Protein AF-A0A2S4UJX4-F1 (afdb_monomer_lite)

pLDDT: mean 71.83, std 17.09, range [32.78, 96.69]

Sequence (231 aa):
PLLFSRLWFNVQRREKNDTHAKIDLVCSIIKGVGVALSRLKQSSTLLFDLAQLGMLVTLEISSKDRSYLWFLNWMSKQSQKNSSTNQLTAETSYHQLSDGTHEVNFALIRGPGNHYLKFCRAFLLVDLLKETKSCSMKTEEGKIVIYTSSGGTEWRPFGQPRTKRPLNSVVLDQGIKENLVAVIKDVILLEDVDAAFVGRDLVSVFYGLTSTTSQKEIFMTINHLEKLDWP

Secondary structure (DSSP, 8-state):
-HHHHHHHHHHHHHHHHHHHHHHHHHHHHHHHHHHHHHHHHH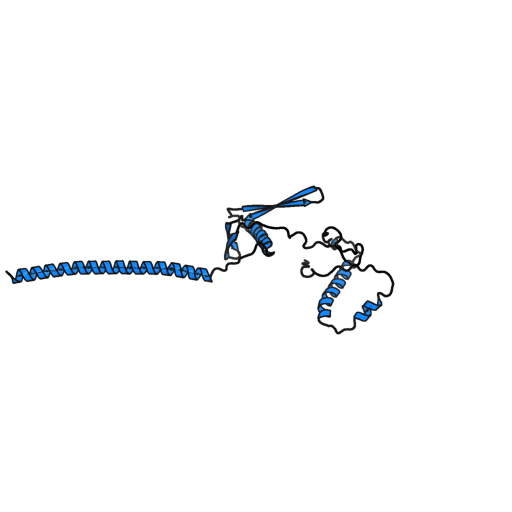HHHHHHHHHHHHHPPP----TTSHHHHHHHHHHHHHHHHS---S--EEEEEEEE-TTS-EEEEEEEE--SEEEEEEETTEEEEEEE----------S-TTEEEEEE--SSS--EEEEEEEEPPPGGGS--STTHHHHHHHHHHHHHHHHHHHTT-TT--THHHHTTS--SS-----------GGG----

Structure (mmCIF, N/CA/C/O backbone):
data_AF-A0A2S4UJX4-F1
#
_entry.id   AF-A0A2S4UJX4-F1
#
loop_
_atom_site.group_PDB
_atom_site.id
_atom_site.type_symbol
_atom_site.label_atom_id
_atom_site.label_alt_id
_atom_site.label_comp_id
_atom_site.label_asym_id
_atom_site.label_entity_id
_atom_site.label_seq_id
_atom_site.pdbx_PDB_ins_code
_atom_site.Cartn_x
_atom_site.Cartn_y
_atom_site.Cartn_z
_atom_site.occupancy
_atom_site.B_iso_or_equiv
_atom_site.auth_seq_id
_atom_site.auth_comp_id
_atom_site.auth_asym_id
_atom_site.auth_atom_id
_atom_site.pdbx_PDB_model_num
ATOM 1 N N . PRO A 1 1 ? -57.325 5.523 80.922 1.00 66.81 1 PRO A N 1
ATOM 2 C CA . PRO A 1 1 ? -56.160 6.371 80.544 1.00 66.81 1 PRO A CA 1
ATOM 3 C C . PRO A 1 1 ? -54.977 5.593 79.926 1.00 66.81 1 PRO A C 1
ATOM 5 O O . PRO A 1 1 ? -54.523 5.948 78.845 1.00 66.81 1 PRO A O 1
ATOM 8 N N . LEU A 1 2 ? -54.497 4.515 80.564 1.00 70.19 2 LEU A N 1
ATOM 9 C CA . LEU A 1 2 ? -53.266 3.817 80.145 1.00 70.19 2 LEU A CA 1
ATOM 10 C C . LEU A 1 2 ? -53.407 2.970 78.864 1.00 70.19 2 LEU A C 1
ATOM 12 O O . LEU A 1 2 ? -52.473 2.900 78.068 1.00 70.19 2 LEU A O 1
ATOM 16 N N . LEU A 1 3 ? -54.580 2.373 78.622 1.00 69.50 3 LEU A N 1
ATOM 17 C CA . LEU A 1 3 ? -54.840 1.601 77.397 1.00 69.50 3 LEU A CA 1
ATOM 18 C C . LEU A 1 3 ? -54.896 2.488 76.150 1.00 69.50 3 LEU A C 1
ATOM 20 O O . LEU A 1 3 ? -54.338 2.120 75.123 1.00 69.50 3 LEU A O 1
ATOM 24 N N . PHE A 1 4 ? -55.493 3.677 76.259 1.00 71.50 4 PHE A N 1
ATOM 25 C CA . PHE A 1 4 ? -55.586 4.630 75.151 1.00 71.50 4 PHE A CA 1
ATOM 26 C C . PHE A 1 4 ? -54.210 5.182 74.767 1.00 71.50 4 PHE A C 1
ATOM 28 O O . PHE A 1 4 ? -53.882 5.252 73.590 1.00 71.50 4 PHE A O 1
ATOM 35 N N . SER A 1 5 ? -53.365 5.473 75.761 1.00 70.31 5 SER A N 1
ATOM 36 C CA . SER A 1 5 ? -51.982 5.897 75.531 1.00 70.31 5 SER A CA 1
ATOM 37 C C . SER A 1 5 ? -51.148 4.791 74.868 1.00 70.31 5 SER A C 1
ATOM 39 O O . SER A 1 5 ? -50.431 5.060 73.908 1.00 70.31 5 SER A O 1
ATOM 41 N N . ARG A 1 6 ? -51.308 3.523 75.283 1.00 72.31 6 ARG A N 1
ATOM 42 C CA . ARG A 1 6 ? -50.648 2.380 74.624 1.00 72.31 6 ARG A CA 1
ATOM 43 C C . ARG A 1 6 ? -51.150 2.128 73.202 1.00 72.31 6 ARG A C 1
ATOM 45 O O . ARG A 1 6 ? -50.339 1.810 72.336 1.00 72.31 6 ARG A O 1
ATOM 52 N N . LEU A 1 7 ? -52.455 2.248 72.951 1.00 73.75 7 LEU A N 1
ATOM 53 C CA . LEU A 1 7 ? -53.018 2.055 71.613 1.00 73.75 7 LEU A CA 1
ATOM 54 C C . LEU A 1 7 ? -52.563 3.169 70.670 1.00 73.75 7 LEU A C 1
ATOM 56 O O . LEU A 1 7 ? -52.080 2.880 69.581 1.00 73.75 7 LEU A O 1
ATOM 60 N N . TRP A 1 8 ? -52.631 4.421 71.127 1.00 72.50 8 TRP A N 1
ATOM 61 C CA . TRP A 1 8 ? -52.159 5.591 70.391 1.00 72.50 8 TRP A CA 1
ATOM 62 C C . TRP A 1 8 ? -50.666 5.495 70.064 1.00 72.50 8 TRP A C 1
ATOM 64 O O . TRP A 1 8 ? -50.268 5.688 68.918 1.00 72.50 8 TRP A O 1
ATOM 74 N N . PHE A 1 9 ? -49.840 5.092 71.036 1.00 75.94 9 PHE A N 1
ATOM 75 C CA . PHE A 1 9 ? -48.405 4.888 70.825 1.00 75.94 9 PHE A CA 1
ATOM 76 C C . PHE A 1 9 ? -48.119 3.753 69.830 1.00 75.94 9 PHE A C 1
ATOM 78 O O . PHE A 1 9 ? -47.221 3.864 68.998 1.00 75.94 9 PHE A O 1
ATOM 85 N N . ASN A 1 10 ? -48.897 2.667 69.871 1.00 70.00 10 ASN A N 1
ATOM 86 C CA . ASN A 1 10 ? -48.772 1.574 68.908 1.00 70.00 10 ASN A CA 1
ATOM 87 C C . ASN A 1 10 ? -49.251 1.961 67.501 1.00 70.00 10 ASN A C 1
ATOM 89 O O . ASN A 1 10 ? -48.659 1.488 66.537 1.00 70.00 10 ASN A O 1
ATOM 93 N N . VAL A 1 11 ? -50.273 2.813 67.367 1.00 74.25 11 VAL A N 1
ATOM 94 C CA . VAL A 1 11 ? -50.754 3.331 66.073 1.00 74.25 11 VAL A CA 1
ATOM 95 C C . VAL A 1 11 ? -49.714 4.263 65.446 1.00 74.25 11 VAL A C 1
ATOM 97 O O . VAL A 1 11 ? -49.304 4.027 64.313 1.00 74.25 11 VAL A O 1
ATOM 100 N N . GLN A 1 12 ? -49.183 5.219 66.215 1.00 69.12 12 GLN A N 1
ATOM 101 C CA . GLN A 1 12 ? -48.079 6.094 65.791 1.00 69.12 12 GLN A CA 1
ATOM 102 C C . GLN A 1 12 ? -46.821 5.306 65.388 1.00 69.12 12 GLN A C 1
ATOM 104 O O . GLN A 1 12 ? -46.171 5.619 64.392 1.00 69.12 12 GLN A O 1
ATOM 109 N N . ARG A 1 13 ? -46.484 4.243 66.130 1.00 68.12 13 ARG A N 1
ATOM 110 C CA . ARG A 1 13 ? -45.359 3.358 65.789 1.00 68.12 13 ARG A CA 1
ATOM 111 C C . ARG A 1 13 ? -45.610 2.579 64.489 1.00 68.12 13 ARG A C 1
ATOM 113 O O . ARG A 1 13 ? -44.668 2.348 63.738 1.00 68.12 13 ARG A O 1
ATOM 120 N N . ARG A 1 14 ? -46.858 2.182 64.214 1.00 65.06 14 ARG A N 1
ATOM 121 C CA . ARG A 1 14 ? -47.224 1.420 63.008 1.00 65.06 14 ARG A CA 1
ATOM 122 C C . ARG A 1 14 ? -47.146 2.286 61.745 1.00 65.06 14 ARG A C 1
ATOM 124 O O . ARG A 1 14 ? -46.540 1.867 60.769 1.00 65.06 14 ARG A O 1
ATOM 131 N N . GLU A 1 15 ? -47.650 3.516 61.806 1.00 70.69 15 GLU A N 1
ATOM 132 C CA . GLU A 1 15 ? -47.617 4.471 60.687 1.00 70.69 15 GLU A CA 1
ATOM 133 C C . GLU A 1 15 ? -46.183 4.904 60.323 1.00 70.69 15 GLU A C 1
ATOM 135 O O . GLU A 1 15 ? -45.812 4.981 59.148 1.00 70.69 15 GLU A O 1
ATOM 140 N N . LYS A 1 16 ? -45.322 5.104 61.330 1.00 72.31 16 LYS A N 1
ATOM 141 C CA . LYS A 1 16 ? -43.905 5.414 61.100 1.00 72.31 16 LYS A CA 1
ATOM 142 C C . LYS A 1 16 ? -43.158 4.236 60.460 1.00 72.31 16 LYS A C 1
ATOM 144 O O . LYS A 1 16 ? -42.378 4.442 59.535 1.00 72.31 16 LYS A O 1
ATOM 149 N N . ASN A 1 17 ? -43.436 3.002 60.881 1.00 76.75 17 ASN A N 1
ATOM 150 C CA . ASN A 1 17 ? -42.830 1.813 60.274 1.00 76.75 17 ASN A CA 1
ATOM 151 C C . ASN A 1 17 ? -43.248 1.619 58.803 1.00 76.75 17 ASN A C 1
ATOM 153 O O . ASN A 1 17 ? -42.409 1.225 57.996 1.00 76.75 17 ASN A O 1
ATOM 157 N N . ASP A 1 18 ? -44.485 1.963 58.429 1.00 80.62 18 ASP A N 1
ATOM 158 C CA . ASP A 1 18 ? -44.952 1.878 57.035 1.00 80.62 18 ASP A CA 1
ATOM 159 C C . ASP A 1 18 ? -44.262 2.894 56.111 1.00 80.62 18 ASP A C 1
ATOM 161 O O . ASP A 1 18 ? -43.980 2.593 54.949 1.00 80.62 18 ASP A O 1
ATOM 165 N N . THR A 1 19 ? -43.961 4.101 56.601 1.00 82.19 19 THR A N 1
ATOM 166 C CA . THR A 1 19 ? -43.240 5.114 55.803 1.00 82.19 19 THR A CA 1
ATOM 167 C C . THR A 1 19 ? -41.770 4.750 55.601 1.00 82.19 19 THR A C 1
ATOM 169 O O . THR A 1 19 ? -41.274 4.855 54.479 1.00 82.19 19 THR A O 1
ATOM 172 N N . HIS A 1 20 ? -41.096 4.235 56.634 1.00 84.38 20 HIS A N 1
ATOM 173 C CA . HIS A 1 20 ? -39.734 3.707 56.508 1.00 84.38 20 HIS A CA 1
ATOM 174 C C . HIS A 1 20 ? -39.677 2.499 55.562 1.00 84.38 20 HIS A C 1
ATOM 176 O O . HIS A 1 20 ? -38.841 2.482 54.662 1.00 84.38 20 HIS A O 1
ATOM 182 N N . ALA A 1 21 ? -40.632 1.565 55.660 1.00 84.81 21 ALA A N 1
ATOM 183 C CA . ALA A 1 21 ? -40.706 0.412 54.761 1.00 84.81 21 ALA A CA 1
ATOM 184 C C . ALA A 1 21 ? -40.886 0.821 53.286 1.00 84.81 21 ALA A C 1
ATOM 186 O O . ALA A 1 21 ? -40.258 0.243 52.398 1.00 84.81 21 ALA A O 1
ATOM 187 N N . LYS A 1 22 ? -41.702 1.849 53.009 1.00 88.75 22 LYS A N 1
ATOM 188 C CA . LYS A 1 22 ? -41.873 2.394 51.651 1.00 88.75 22 LYS A CA 1
ATOM 189 C C . LYS A 1 22 ? -40.589 3.039 51.117 1.00 88.75 22 LYS A C 1
ATOM 191 O O . LYS A 1 22 ? -40.244 2.820 49.958 1.00 88.75 22 LYS A O 1
ATOM 196 N N . ILE A 1 23 ? -39.873 3.805 51.941 1.00 88.38 23 ILE A N 1
ATOM 197 C CA . ILE A 1 23 ? -38.607 4.454 51.554 1.00 88.38 23 ILE A CA 1
ATOM 198 C C . ILE A 1 23 ? -37.511 3.412 51.290 1.00 88.38 23 ILE A C 1
ATOM 200 O O . ILE A 1 23 ? -36.787 3.522 50.298 1.00 88.38 23 ILE A O 1
ATOM 204 N N . ASP A 1 24 ? -37.421 2.379 52.127 1.00 86.44 24 ASP A N 1
ATOM 205 C CA . ASP A 1 24 ? -36.446 1.296 51.969 1.00 86.44 24 ASP A CA 1
ATOM 206 C C . ASP A 1 24 ? -36.703 0.487 50.691 1.00 86.44 24 ASP A C 1
ATOM 208 O O . ASP A 1 24 ? -35.764 0.158 49.958 1.00 86.44 24 ASP A O 1
ATOM 212 N N . LEU A 1 25 ? -37.977 0.241 50.362 1.00 89.31 25 LEU A N 1
ATOM 213 C CA . LEU A 1 25 ? -38.379 -0.416 49.120 1.00 89.31 25 LEU A CA 1
ATOM 214 C C . LEU A 1 25 ? -37.977 0.407 47.885 1.00 89.31 25 LEU A C 1
ATOM 216 O O . LEU A 1 25 ? -37.369 -0.132 46.960 1.00 89.31 25 LEU A O 1
ATOM 220 N N . VAL A 1 26 ? -38.230 1.720 47.891 1.00 92.31 26 VAL A N 1
ATOM 221 C CA . VAL A 1 26 ? -37.815 2.624 46.802 1.00 92.31 26 VAL A CA 1
ATOM 222 C C . VAL A 1 26 ? -36.288 2.679 46.672 1.00 92.31 26 VAL A C 1
ATOM 224 O O . VAL A 1 26 ? -35.761 2.558 45.566 1.00 92.31 26 VAL A O 1
ATOM 227 N N . CYS A 1 27 ? -35.552 2.781 47.783 1.00 87.56 27 CYS A N 1
ATOM 228 C CA . CYS A 1 27 ? -34.087 2.754 47.777 1.00 87.56 27 CYS A CA 1
ATOM 229 C C . CYS A 1 27 ? -33.526 1.445 47.208 1.00 87.56 27 CYS A C 1
ATOM 231 O O . CYS A 1 27 ? -32.545 1.473 46.465 1.00 87.56 27 CYS A O 1
ATOM 233 N N . SER A 1 28 ? -34.129 0.303 47.543 1.00 90.19 28 SER A N 1
ATOM 234 C CA . SER A 1 28 ? -33.713 -1.004 47.025 1.00 90.19 28 SER A CA 1
ATOM 235 C C . SER A 1 28 ? -33.933 -1.108 45.512 1.00 90.19 28 SER A C 1
ATOM 237 O O . SER A 1 28 ? -33.048 -1.571 44.794 1.00 90.19 28 SER A O 1
ATOM 239 N N . ILE A 1 29 ? -35.052 -0.577 45.002 1.00 94.75 29 ILE A N 1
ATOM 240 C CA . ILE A 1 29 ? -35.335 -0.513 43.560 1.00 94.75 29 ILE A CA 1
ATOM 241 C C . ILE A 1 29 ? -34.319 0.384 42.844 1.00 94.75 29 ILE A C 1
ATOM 243 O O . ILE A 1 29 ? -33.736 -0.038 41.849 1.00 94.75 29 ILE A O 1
ATOM 247 N N . ILE A 1 30 ? -34.048 1.588 43.361 1.00 94.75 30 ILE A N 1
ATOM 248 C CA . ILE A 1 30 ? -33.071 2.515 42.762 1.00 94.75 30 ILE A CA 1
ATOM 249 C C . ILE A 1 30 ? -31.678 1.876 42.720 1.00 94.75 30 ILE A C 1
ATOM 251 O O . ILE A 1 30 ? -31.009 1.906 41.685 1.00 94.75 30 ILE A O 1
ATOM 255 N N . LYS A 1 31 ? -31.252 1.247 43.823 1.00 94.62 31 LYS A N 1
ATOM 256 C CA . LYS A 1 31 ? -29.976 0.522 43.893 1.00 94.62 31 LYS A CA 1
ATOM 257 C C . LYS A 1 31 ? -29.946 -0.651 42.909 1.00 94.62 31 LYS A C 1
ATOM 259 O O . LYS A 1 31 ? -28.956 -0.819 42.202 1.00 94.62 31 LYS A O 1
ATOM 264 N N . GLY A 1 32 ? -31.030 -1.420 42.814 1.00 94.94 32 GLY A N 1
ATOM 265 C CA . GLY A 1 32 ? -31.161 -2.540 41.882 1.00 94.94 32 GLY A CA 1
ATOM 266 C C . GLY A 1 32 ? -31.057 -2.108 40.419 1.00 94.94 32 GLY A C 1
ATOM 267 O O . GLY A 1 32 ? -30.279 -2.689 39.662 1.00 94.94 32 GLY A O 1
ATOM 268 N N . VAL A 1 33 ? -31.764 -1.042 40.034 1.00 96.19 33 VAL A N 1
ATOM 269 C CA . VAL A 1 33 ? -31.706 -0.470 38.680 1.00 96.19 33 VAL A CA 1
ATOM 270 C C . VAL A 1 33 ? -30.310 0.075 38.374 1.00 96.19 33 VAL A C 1
ATOM 272 O O . VAL A 1 33 ? -29.782 -0.187 37.296 1.00 96.19 33 VAL A O 1
ATOM 275 N N . GLY A 1 34 ? -29.668 0.765 39.321 1.00 95.88 34 GLY A N 1
ATOM 276 C CA . GLY A 1 34 ? -28.307 1.283 39.145 1.00 95.88 34 GLY A CA 1
ATOM 277 C C . GLY A 1 34 ? -27.270 0.181 38.907 1.00 95.88 34 GLY A C 1
ATOM 278 O O . GLY A 1 34 ? -26.446 0.284 37.993 1.00 95.88 34 GLY A O 1
ATOM 279 N N . VAL A 1 35 ? -27.339 -0.910 39.679 1.00 96.69 35 VAL A N 1
ATOM 280 C CA . VAL A 1 35 ? -26.466 -2.083 39.493 1.00 96.69 35 VAL A CA 1
ATOM 281 C C . VAL A 1 35 ? -26.745 -2.768 38.153 1.00 96.69 35 VAL A C 1
ATOM 283 O O . VAL A 1 35 ? -25.801 -3.130 37.446 1.00 96.69 35 VAL A O 1
ATOM 286 N N . ALA A 1 36 ? -28.016 -2.910 37.771 1.00 96.31 36 ALA A N 1
ATOM 287 C CA . ALA A 1 36 ? -28.402 -3.504 36.494 1.00 96.31 36 ALA A CA 1
ATOM 288 C C . ALA A 1 36 ? -27.881 -2.689 35.299 1.00 96.31 36 ALA A C 1
ATOM 290 O O . ALA A 1 36 ? -27.256 -3.251 34.402 1.00 96.31 36 ALA A O 1
ATOM 291 N N . LEU A 1 37 ? -28.058 -1.364 35.314 1.00 95.50 37 LEU A N 1
ATOM 292 C CA . LEU A 1 37 ? -27.594 -0.478 34.244 1.00 95.50 37 LEU A CA 1
ATOM 293 C C . LEU A 1 37 ? -26.062 -0.474 34.126 1.00 95.50 37 LEU A C 1
ATOM 295 O O . LEU A 1 37 ? -25.518 -0.476 33.022 1.00 95.50 37 LEU A O 1
ATOM 299 N N . SER A 1 38 ? -25.366 -0.510 35.266 1.00 93.25 38 SER A N 1
ATOM 300 C CA . SER A 1 38 ? -23.900 -0.548 35.308 1.00 93.25 38 SER A CA 1
ATOM 301 C C . SER A 1 38 ? -23.360 -1.844 34.704 1.00 93.25 38 SER A C 1
ATOM 303 O O . SER A 1 38 ? -22.456 -1.804 33.868 1.00 93.25 38 SER A O 1
ATOM 305 N N . ARG A 1 39 ? -23.961 -2.993 35.052 1.00 95.62 39 ARG A N 1
ATOM 306 C CA . ARG A 1 39 ? -23.614 -4.287 34.446 1.00 95.62 39 ARG A CA 1
ATOM 307 C C . ARG A 1 39 ? -23.948 -4.338 32.963 1.00 95.62 39 ARG A C 1
ATOM 309 O O . ARG A 1 39 ? -23.141 -4.852 32.197 1.00 95.62 39 ARG A O 1
ATOM 316 N N . LEU A 1 40 ? -25.085 -3.777 32.549 1.00 96.44 40 LEU A N 1
ATOM 317 C CA . LEU A 1 40 ? -25.469 -3.716 31.141 1.00 96.44 40 LEU A CA 1
ATOM 318 C C . LEU A 1 40 ? -24.426 -2.943 30.328 1.00 96.44 40 LEU A C 1
ATOM 320 O O . LEU A 1 40 ? -23.925 -3.463 29.337 1.00 96.44 40 LEU A O 1
ATOM 324 N N . LYS A 1 41 ? -24.035 -1.750 30.788 1.00 95.44 41 LYS A N 1
ATOM 325 C CA . LYS A 1 41 ? -23.019 -0.930 30.117 1.00 95.44 41 LYS A CA 1
ATOM 326 C C . LYS A 1 41 ? -21.668 -1.643 30.032 1.00 95.44 41 LYS A C 1
ATOM 328 O O . LYS A 1 41 ? -21.038 -1.633 28.981 1.00 95.44 41 LYS A O 1
ATOM 333 N N . GLN A 1 42 ? -21.237 -2.278 31.120 1.00 95.25 42 GLN A N 1
ATOM 334 C CA . GLN A 1 42 ? -19.982 -3.028 31.132 1.00 95.25 42 GLN A CA 1
ATOM 335 C C . GLN A 1 42 ? -20.039 -4.249 30.204 1.00 95.25 42 GLN A C 1
ATOM 337 O O . GLN A 1 42 ? -19.078 -4.545 29.501 1.00 95.25 42 GLN A O 1
ATOM 342 N N . SER A 1 43 ? -21.179 -4.942 30.161 1.00 94.69 43 SER A N 1
ATOM 343 C CA . SER A 1 43 ? -21.376 -6.068 29.251 1.00 94.69 43 SER A CA 1
ATOM 344 C C . SER A 1 43 ? -21.411 -5.622 27.790 1.00 94.69 43 SER A C 1
ATOM 346 O O . SER A 1 43 ? -20.825 -6.291 26.948 1.00 94.69 43 SER A O 1
ATOM 348 N N . SER A 1 44 ? -22.027 -4.475 27.478 1.00 94.69 44 SER A N 1
ATOM 349 C CA . SER A 1 44 ? -22.149 -4.001 26.099 1.00 94.69 44 SER A CA 1
ATOM 350 C C . SER A 1 44 ? -20.804 -3.592 25.515 1.00 94.69 44 SER A C 1
ATOM 352 O O . SER A 1 44 ? -20.552 -3.873 24.350 1.00 94.69 44 SER A O 1
ATOM 354 N N . THR A 1 45 ? -19.932 -2.962 26.309 1.00 91.94 45 THR A N 1
ATOM 355 C CA . THR A 1 45 ? -18.573 -2.632 25.856 1.00 91.94 45 THR A CA 1
ATOM 356 C C . THR A 1 45 ? -17.757 -3.898 25.616 1.00 91.94 45 THR A C 1
ATOM 358 O O . THR A 1 45 ? -17.185 -4.042 24.546 1.00 91.94 45 THR A O 1
ATOM 361 N N . LEU A 1 46 ? -17.808 -4.871 26.534 1.00 92.31 46 LEU A N 1
ATOM 362 C CA . LEU A 1 46 ? -17.108 -6.150 26.365 1.00 92.31 46 LEU A CA 1
ATOM 363 C C . LEU A 1 46 ? -17.602 -6.935 25.143 1.00 92.31 46 LEU A C 1
ATOM 365 O O . LEU A 1 46 ? -16.802 -7.497 24.403 1.00 92.31 46 LEU A O 1
ATOM 369 N N . LEU A 1 47 ? -18.917 -6.973 24.915 1.00 90.12 47 LEU A N 1
ATOM 370 C CA . LEU A 1 47 ? -19.500 -7.629 23.744 1.00 90.12 47 LEU A CA 1
ATOM 371 C C . LEU A 1 47 ? -19.102 -6.932 22.443 1.00 90.12 47 LEU A C 1
ATOM 373 O O . LEU A 1 47 ? -18.847 -7.605 21.448 1.00 90.12 47 LEU A O 1
ATOM 377 N N . PHE A 1 48 ? -19.045 -5.601 22.444 1.00 88.38 48 PHE A N 1
ATOM 378 C CA . PHE A 1 48 ? -18.609 -4.834 21.283 1.00 88.38 48 PHE A CA 1
ATOM 379 C C . PHE A 1 48 ? -17.130 -5.077 20.971 1.00 88.38 48 PHE A C 1
ATOM 381 O O . PHE A 1 48 ? -16.794 -5.313 19.813 1.00 88.38 48 PHE A O 1
ATOM 388 N N . ASP A 1 49 ? -16.274 -5.123 21.992 1.00 85.12 49 ASP A N 1
ATOM 389 C CA . ASP A 1 49 ? -14.855 -5.451 21.838 1.00 85.12 49 ASP A CA 1
ATOM 390 C C . ASP A 1 49 ? -14.684 -6.874 21.279 1.00 85.12 49 ASP A C 1
ATOM 392 O O . ASP A 1 49 ? -13.981 -7.076 20.291 1.00 85.12 49 ASP A O 1
ATOM 396 N N . LEU A 1 50 ? -15.406 -7.861 21.828 1.00 85.31 50 LEU A N 1
ATOM 397 C CA . LEU A 1 50 ? -15.410 -9.237 21.313 1.00 85.31 50 LEU A CA 1
ATOM 398 C C . LEU A 1 50 ? -15.905 -9.327 19.862 1.00 85.31 50 LEU A C 1
ATOM 400 O O . LEU A 1 50 ? -15.366 -10.108 19.079 1.00 85.31 50 LEU A O 1
ATOM 404 N N . ALA A 1 51 ? -16.900 -8.523 19.481 1.00 82.31 51 ALA A N 1
ATOM 405 C CA . ALA A 1 51 ? -17.382 -8.461 18.104 1.00 82.31 51 ALA A CA 1
ATOM 406 C C . ALA A 1 51 ? -16.336 -7.850 17.156 1.00 82.31 51 ALA A C 1
ATOM 408 O O . ALA A 1 51 ? -16.146 -8.351 16.044 1.00 82.31 51 ALA A O 1
ATOM 409 N N . GLN A 1 52 ? -15.618 -6.808 17.592 1.00 83.06 52 GLN A N 1
ATOM 410 C CA . GLN A 1 52 ? -14.538 -6.208 16.804 1.00 83.06 52 GLN A CA 1
ATOM 411 C C . GLN A 1 52 ? -13.380 -7.177 16.561 1.00 83.06 52 GLN A C 1
ATOM 413 O O . GLN A 1 52 ? -12.820 -7.176 15.466 1.00 83.06 52 GLN A O 1
ATOM 418 N N . LEU A 1 53 ? -13.071 -8.043 17.530 1.00 77.75 53 LEU A N 1
ATOM 419 C CA . LEU A 1 53 ? -11.989 -9.025 17.416 1.00 77.75 53 LEU A CA 1
ATOM 420 C C . LEU A 1 53 ? -12.223 -10.092 16.329 1.00 77.75 53 LEU A C 1
ATOM 422 O O . LEU A 1 53 ? -11.261 -10.724 15.902 1.00 77.75 53 LEU A O 1
ATOM 426 N N . GLY A 1 54 ? -13.466 -10.311 15.882 1.00 73.94 54 GLY A N 1
ATOM 427 C CA . GLY A 1 54 ? -13.804 -11.367 14.914 1.00 73.94 54 GLY A CA 1
ATOM 428 C C . GLY A 1 54 ? -14.414 -10.894 13.592 1.00 73.94 54 GLY A C 1
ATOM 429 O O . GLY A 1 54 ? -14.427 -11.656 12.629 1.00 73.94 54 GLY A O 1
ATOM 430 N N . MET A 1 55 ? -14.936 -9.665 13.523 1.00 79.88 55 MET A N 1
ATOM 431 C CA . MET A 1 55 ? -15.583 -9.142 12.308 1.00 79.88 55 MET A CA 1
ATOM 432 C C . MET A 1 55 ? -14.663 -8.297 11.426 1.00 79.88 55 MET A C 1
ATOM 434 O O . MET A 1 55 ? -14.964 -8.112 10.245 1.00 79.88 55 MET A O 1
ATOM 438 N N . LEU A 1 56 ? -13.571 -7.765 11.978 1.00 82.88 56 LEU A N 1
ATOM 439 C CA . LEU A 1 56 ? -12.634 -6.933 11.237 1.00 82.88 56 LEU A CA 1
ATOM 440 C C . LEU A 1 56 ? -11.391 -7.745 10.880 1.00 82.88 56 LEU A C 1
ATOM 442 O O . LEU A 1 56 ? -10.657 -8.197 11.753 1.00 82.88 56 LEU A O 1
ATOM 446 N N . VAL A 1 57 ? -11.138 -7.900 9.583 1.00 84.00 57 VAL A N 1
ATOM 447 C CA . VAL A 1 57 ? -9.880 -8.467 9.096 1.00 84.00 57 VAL A CA 1
ATOM 448 C C . VAL A 1 57 ? -8.897 -7.324 8.894 1.00 84.00 57 VAL A C 1
ATOM 450 O O . VAL A 1 57 ? -9.147 -6.420 8.094 1.00 84.00 57 VAL A O 1
ATOM 453 N N . THR A 1 58 ? -7.781 -7.365 9.614 1.00 85.12 58 THR A N 1
ATOM 454 C CA . THR A 1 58 ? -6.657 -6.459 9.395 1.00 85.12 58 THR A CA 1
ATOM 455 C C . THR A 1 58 ? -5.707 -7.083 8.378 1.00 85.12 58 THR A C 1
ATOM 457 O O . THR A 1 58 ? -5.299 -8.235 8.503 1.00 85.12 58 THR A O 1
ATOM 460 N N . LEU A 1 59 ? -5.379 -6.324 7.335 1.00 87.62 59 LEU A N 1
ATOM 461 C CA . LEU A 1 59 ? -4.380 -6.709 6.346 1.00 87.62 59 LEU A CA 1
ATOM 462 C C . LEU A 1 59 ? -3.229 -5.710 6.429 1.00 87.62 59 LEU A C 1
ATOM 464 O O . LEU A 1 59 ? -3.392 -4.549 6.056 1.00 87.62 59 LEU A O 1
ATOM 468 N N . GLU A 1 60 ? -2.080 -6.167 6.914 1.00 89.00 60 GLU A N 1
ATOM 469 C CA . GLU A 1 60 ? -0.844 -5.390 6.904 1.00 89.00 60 GLU A CA 1
ATOM 470 C C . GLU A 1 60 ? -0.082 -5.667 5.604 1.00 89.00 60 GLU A C 1
ATOM 472 O O . GLU A 1 60 ? 0.149 -6.821 5.241 1.00 89.00 60 GLU A O 1
ATOM 477 N N . ILE A 1 61 ? 0.288 -4.608 4.882 1.00 86.88 61 ILE A N 1
ATOM 478 C CA . ILE A 1 61 ? 1.104 -4.693 3.666 1.00 86.88 61 ILE A CA 1
ATOM 479 C C . ILE A 1 61 ? 2.430 -4.002 3.969 1.00 86.88 61 ILE A C 1
ATOM 481 O O . ILE A 1 61 ? 2.452 -2.786 4.172 1.00 86.88 61 ILE A O 1
ATOM 485 N N . SER A 1 62 ? 3.532 -4.755 3.979 1.00 85.12 62 SER A N 1
ATOM 486 C CA . SER A 1 62 ? 4.853 -4.191 4.260 1.00 85.12 62 SER A CA 1
ATOM 487 C C . SER A 1 62 ? 5.325 -3.308 3.104 1.00 85.12 62 SER A C 1
ATOM 489 O O . SER A 1 62 ? 5.147 -3.648 1.934 1.00 85.12 62 SER A O 1
ATOM 491 N N . SER A 1 63 ? 6.017 -2.206 3.406 1.00 78.75 63 SER A N 1
ATOM 492 C CA . SER A 1 63 ? 6.658 -1.357 2.390 1.00 78.75 63 SER A CA 1
ATOM 493 C C . SER A 1 63 ? 7.727 -2.089 1.563 1.00 78.75 63 SER A C 1
ATOM 495 O O . SER A 1 63 ? 8.042 -1.665 0.448 1.00 78.75 63 SER A O 1
ATOM 497 N N . LYS A 1 64 ? 8.260 -3.207 2.080 1.00 78.31 64 LYS A N 1
ATOM 498 C CA . LYS A 1 64 ? 9.219 -4.085 1.390 1.00 78.31 64 LYS A CA 1
ATOM 499 C C . LYS A 1 64 ? 8.572 -4.917 0.281 1.00 78.31 64 LYS A C 1
ATOM 501 O O . LYS A 1 64 ? 9.260 -5.314 -0.662 1.00 78.31 64 LYS A O 1
ATOM 506 N N . ASP A 1 65 ? 7.268 -5.167 0.367 1.00 82.81 65 ASP A N 1
ATOM 507 C CA . ASP A 1 65 ? 6.570 -6.019 -0.587 1.00 82.81 65 ASP A CA 1
ATOM 508 C C . ASP A 1 65 ? 6.363 -5.309 -1.930 1.00 82.81 65 ASP A C 1
ATOM 510 O O . ASP A 1 65 ? 6.117 -4.101 -2.022 1.00 82.81 65 ASP A O 1
ATOM 514 N N . ARG A 1 66 ? 6.405 -6.070 -3.034 1.00 75.25 66 ARG A N 1
ATOM 515 C CA . ARG A 1 66 ? 6.152 -5.498 -4.370 1.00 75.25 66 ARG A CA 1
ATOM 516 C C . ARG A 1 66 ? 4.723 -4.959 -4.518 1.00 75.25 66 ARG A C 1
ATOM 518 O O . ARG A 1 66 ? 4.538 -3.974 -5.237 1.00 75.25 66 ARG A O 1
ATOM 525 N N . SER A 1 67 ? 3.759 -5.562 -3.820 1.00 81.38 67 SER A N 1
ATOM 526 C CA . SER A 1 67 ? 2.333 -5.203 -3.817 1.00 81.38 67 SER A CA 1
ATOM 527 C C . SER A 1 67 ? 2.056 -3.809 -3.248 1.00 81.38 67 SER A C 1
ATOM 529 O O . SER A 1 67 ? 1.105 -3.165 -3.692 1.00 81.38 67 SER A O 1
ATOM 531 N N . TYR A 1 68 ? 2.910 -3.299 -2.354 1.00 81.81 68 TYR A N 1
ATOM 532 C CA . TYR A 1 68 ? 2.752 -1.979 -1.737 1.00 81.81 68 TYR A CA 1
ATOM 533 C C . TYR A 1 68 ? 2.650 -0.857 -2.779 1.00 81.81 68 TYR A C 1
ATOM 535 O O . TYR A 1 68 ? 1.740 -0.030 -2.735 1.00 81.81 68 TYR A O 1
ATOM 543 N N . LEU A 1 69 ? 3.522 -0.868 -3.794 1.00 77.81 69 LEU A N 1
ATOM 544 C CA . LEU A 1 69 ? 3.483 0.156 -4.846 1.00 77.81 69 LEU A CA 1
ATOM 545 C C . LEU A 1 69 ? 2.239 0.055 -5.728 1.00 77.81 69 LEU A C 1
ATOM 547 O O . LEU A 1 69 ? 1.688 1.075 -6.142 1.00 77.81 69 LEU A O 1
ATOM 551 N N . TRP A 1 70 ? 1.793 -1.168 -6.011 1.00 80.56 70 TRP A N 1
ATOM 552 C CA . TRP A 1 70 ? 0.573 -1.397 -6.781 1.00 80.56 70 TRP A CA 1
ATOM 553 C C . TRP A 1 70 ? -0.650 -0.856 -6.039 1.00 80.56 70 TRP A C 1
ATOM 555 O O . TRP A 1 70 ? -1.483 -0.172 -6.634 1.00 80.56 70 TRP A O 1
ATOM 565 N N . PHE A 1 71 ? -0.711 -1.089 -4.728 1.00 83.62 71 PHE A N 1
ATOM 566 C CA . PHE A 1 71 ? -1.757 -0.570 -3.857 1.00 83.62 71 PHE A CA 1
ATOM 567 C C . PHE A 1 71 ? -1.762 0.964 -3.800 1.00 83.62 71 PHE A C 1
ATOM 569 O O . PHE A 1 71 ? -2.818 1.569 -3.978 1.00 83.62 71 PHE A O 1
ATOM 576 N N . LEU A 1 72 ? -0.597 1.610 -3.650 1.00 79.75 72 LEU A N 1
ATOM 577 C CA . LEU A 1 72 ? -0.489 3.076 -3.674 1.00 79.75 72 LEU A CA 1
ATOM 578 C C . LEU A 1 72 ? -0.975 3.681 -5.003 1.00 79.75 72 LEU A C 1
ATOM 580 O O . LEU A 1 72 ? -1.732 4.653 -4.999 1.00 79.75 72 LEU A O 1
ATOM 584 N N . ASN A 1 73 ? -0.585 3.090 -6.138 1.00 79.94 73 ASN A N 1
ATOM 585 C CA . ASN A 1 73 ? -1.017 3.534 -7.468 1.00 79.94 73 ASN A CA 1
ATOM 586 C C . ASN A 1 73 ? -2.522 3.309 -7.703 1.00 79.94 73 ASN A C 1
ATOM 588 O O . ASN A 1 73 ? -3.202 4.104 -8.349 1.00 79.94 73 ASN A O 1
ATOM 592 N N . TRP A 1 74 ? -3.078 2.217 -7.184 1.00 83.69 74 TRP A N 1
ATOM 593 C CA . TRP A 1 74 ? -4.519 1.995 -7.235 1.00 83.69 74 TRP A CA 1
ATOM 594 C C . TRP A 1 74 ? -5.274 3.008 -6.361 1.00 83.69 74 TRP A C 1
ATOM 596 O O . TRP A 1 74 ? -6.247 3.613 -6.819 1.00 83.69 74 TRP A O 1
ATOM 606 N N . MET A 1 75 ? -4.803 3.255 -5.135 1.00 77.88 75 MET A N 1
ATOM 607 C CA . MET A 1 75 ? -5.407 4.225 -4.220 1.00 77.88 75 MET A CA 1
ATOM 608 C C . MET A 1 75 ? -5.374 5.653 -4.768 1.00 77.88 75 MET A C 1
ATOM 610 O O . MET A 1 75 ? -6.356 6.376 -4.598 1.00 77.88 75 MET A O 1
ATOM 614 N N . SER A 1 76 ? -4.297 6.068 -5.445 1.00 79.38 76 SER A N 1
ATOM 615 C CA . SER A 1 76 ? -4.223 7.397 -6.073 1.00 79.38 76 SER A CA 1
ATOM 616 C C . SER A 1 76 ? -5.304 7.573 -7.146 1.00 79.38 76 SER A C 1
ATOM 618 O O . SER A 1 76 ? -6.033 8.566 -7.140 1.00 79.38 76 SER A O 1
ATOM 620 N N . LYS A 1 77 ? -5.518 6.559 -7.993 1.00 78.50 77 LYS A N 1
ATOM 621 C CA . LYS A 1 77 ? -6.594 6.546 -9.002 1.00 78.50 77 LYS A CA 1
ATOM 622 C C . LYS A 1 77 ? -7.987 6.505 -8.371 1.00 78.50 77 LYS A C 1
ATOM 624 O O . LYS A 1 77 ? -8.905 7.177 -8.840 1.00 78.50 77 LYS A O 1
ATOM 629 N N . GLN A 1 78 ? -8.161 5.733 -7.300 1.00 78.44 78 GLN A N 1
ATOM 630 C CA . GLN A 1 78 ? -9.439 5.623 -6.592 1.00 78.44 78 GLN A CA 1
ATOM 631 C C . GLN A 1 78 ? -9.798 6.923 -5.855 1.00 78.44 78 GLN A C 1
ATOM 633 O O . GLN A 1 78 ? -10.966 7.308 -5.807 1.00 78.44 78 GLN A O 1
ATOM 638 N N . SER A 1 79 ? -8.793 7.628 -5.333 1.00 72.12 79 SER A N 1
ATOM 639 C CA . SER A 1 79 ? -8.930 8.959 -4.740 1.00 72.12 79 SER A CA 1
ATOM 640 C C . SER A 1 79 ? -9.391 9.999 -5.756 1.00 72.12 79 SER A C 1
ATOM 642 O O . SER A 1 79 ? -10.181 10.867 -5.411 1.00 72.12 79 SER A O 1
ATOM 644 N N . GLN A 1 80 ? -8.918 9.932 -7.001 1.00 70.31 80 GLN A N 1
ATOM 645 C CA . GLN A 1 80 ? -9.340 10.872 -8.044 1.00 70.31 80 GLN A CA 1
ATOM 646 C C . GLN A 1 80 ? -10.811 10.685 -8.435 1.00 70.31 80 GLN A C 1
ATOM 648 O O . GLN A 1 80 ? -11.497 11.659 -8.727 1.00 70.31 80 GLN A O 1
ATOM 653 N N . LYS A 1 81 ? -11.314 9.442 -8.408 1.00 70.88 81 LYS A N 1
ATOM 654 C CA . LYS A 1 81 ? -12.719 9.133 -8.727 1.00 70.88 81 LYS A CA 1
ATOM 655 C C . LYS A 1 81 ? -13.698 9.550 -7.628 1.00 70.88 81 LYS A C 1
ATOM 657 O O . LYS A 1 81 ? -14.841 9.874 -7.928 1.00 70.88 81 LYS A O 1
ATOM 662 N N . ASN A 1 82 ? -13.261 9.541 -6.371 1.00 66.81 82 ASN A N 1
ATOM 663 C CA . ASN A 1 82 ? -14.068 9.942 -5.223 1.00 66.81 82 ASN A CA 1
ATOM 664 C C . ASN A 1 82 ? -13.520 11.259 -4.653 1.00 66.81 82 ASN A C 1
ATOM 666 O O . ASN A 1 82 ? -12.650 11.224 -3.791 1.00 66.81 82 ASN A O 1
ATOM 670 N N . SER A 1 83 ? -14.038 12.411 -5.097 1.00 55.56 83 SER A N 1
ATOM 671 C CA . SER A 1 83 ? -13.551 13.760 -4.727 1.00 55.56 83 SER A CA 1
ATOM 672 C C . SER A 1 83 ? -13.635 14.142 -3.238 1.00 55.56 83 SER A C 1
ATOM 674 O O . SER A 1 83 ? -13.232 15.240 -2.867 1.00 55.56 83 SER A O 1
ATOM 676 N N . SER A 1 84 ? -14.171 13.298 -2.359 1.00 62.94 84 SER A N 1
ATOM 677 C CA . SER A 1 84 ? -14.529 13.659 -0.979 1.00 62.94 84 SER A CA 1
ATOM 678 C C . SER A 1 84 ? -13.366 13.593 0.025 1.00 62.94 84 SER A C 1
ATOM 680 O O . SER A 1 84 ? -13.505 12.972 1.080 1.00 62.94 84 SER A O 1
ATOM 682 N N . THR A 1 85 ? -12.181 14.121 -0.298 1.00 60.06 85 THR A N 1
ATOM 683 C CA . THR A 1 85 ? -10.960 13.703 0.411 1.00 60.06 85 THR A CA 1
ATOM 684 C C . THR A 1 85 ? -10.066 14.854 0.831 1.00 60.06 85 THR A C 1
ATOM 686 O O . THR A 1 85 ? -9.609 15.617 -0.013 1.00 60.06 85 THR A O 1
ATOM 689 N N . ASN A 1 86 ? -9.776 14.932 2.131 1.00 64.56 86 ASN A N 1
ATOM 690 C CA . ASN A 1 86 ? -9.251 16.147 2.761 1.00 64.56 86 ASN A CA 1
ATOM 691 C C . ASN A 1 86 ? -7.717 16.184 2.927 1.00 64.56 86 ASN A C 1
ATOM 693 O O . ASN A 1 86 ? -7.192 17.214 3.336 1.00 64.56 86 ASN A O 1
ATOM 697 N N . GLN A 1 87 ? -6.982 15.100 2.635 1.00 64.25 87 GLN A N 1
ATOM 698 C CA . GLN A 1 87 ? -5.517 15.047 2.788 1.00 64.25 87 GLN A CA 1
ATOM 699 C C . GLN A 1 87 ? -4.848 14.340 1.602 1.00 64.25 87 GLN A C 1
ATOM 701 O O . GLN A 1 87 ? -5.037 13.143 1.386 1.00 64.25 87 GLN A O 1
ATOM 706 N N . LEU A 1 88 ? -4.045 15.086 0.842 1.00 69.25 88 LEU A N 1
ATOM 707 C CA . LEU A 1 88 ? -3.280 14.604 -0.307 1.00 69.25 88 LEU A CA 1
ATOM 708 C C . LEU A 1 88 ? -1.803 14.960 -0.104 1.00 69.25 88 LEU A C 1
ATOM 710 O O . LEU A 1 88 ? -1.471 16.046 0.362 1.00 69.25 88 LEU A O 1
ATOM 714 N N . THR A 1 89 ? -0.913 14.043 -0.449 1.00 72.31 89 THR A N 1
ATOM 715 C CA . THR A 1 89 ? 0.532 14.246 -0.522 1.00 72.31 89 THR A CA 1
ATOM 716 C C . THR A 1 89 ? 0.963 14.013 -1.962 1.00 72.31 89 THR A C 1
ATOM 718 O O . THR A 1 89 ? 0.611 13.008 -2.577 1.00 72.31 89 THR A O 1
ATOM 721 N N . ALA A 1 90 ? 1.708 14.961 -2.517 1.00 68.00 90 ALA A N 1
ATOM 722 C CA . ALA A 1 90 ? 2.288 14.805 -3.838 1.00 68.00 90 ALA A CA 1
ATOM 723 C C . ALA A 1 90 ? 3.552 13.944 -3.732 1.00 68.00 90 ALA A C 1
ATOM 725 O O . ALA A 1 90 ? 4.498 14.306 -3.035 1.00 68.00 90 ALA A O 1
ATOM 726 N N . GLU A 1 91 ? 3.569 12.808 -4.420 1.00 70.19 91 GLU A N 1
ATOM 727 C CA . GLU A 1 91 ? 4.796 12.088 -4.734 1.00 70.19 91 GLU A CA 1
ATOM 728 C C . GLU A 1 91 ? 5.322 12.601 -6.076 1.00 70.19 91 GLU A C 1
ATOM 730 O O . GLU A 1 91 ? 4.638 12.527 -7.098 1.00 70.19 91 GLU A O 1
ATOM 735 N N . THR A 1 92 ? 6.535 13.152 -6.067 1.00 69.56 92 THR A N 1
ATOM 736 C CA . THR A 1 92 ? 7.213 13.634 -7.273 1.0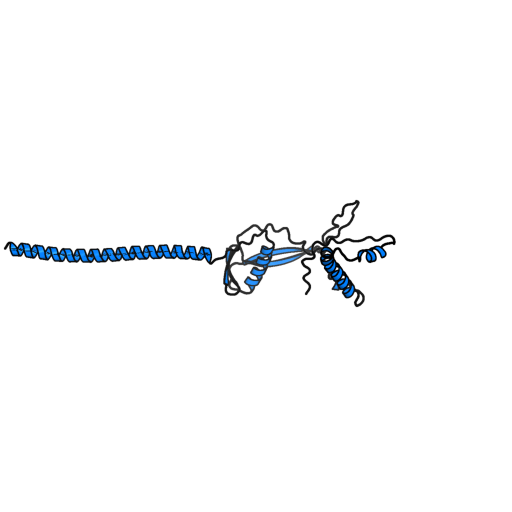0 69.56 92 THR A CA 1
ATOM 737 C C . THR A 1 92 ? 8.266 12.625 -7.690 1.00 69.56 92 THR A C 1
ATOM 739 O O . THR A 1 92 ? 9.275 12.459 -7.006 1.00 69.56 92 THR A O 1
ATOM 742 N N . SER A 1 93 ? 8.043 11.958 -8.816 1.00 72.06 93 SER A N 1
ATOM 743 C CA . SER A 1 93 ? 9.069 11.133 -9.453 1.00 72.06 93 SER A CA 1
ATOM 74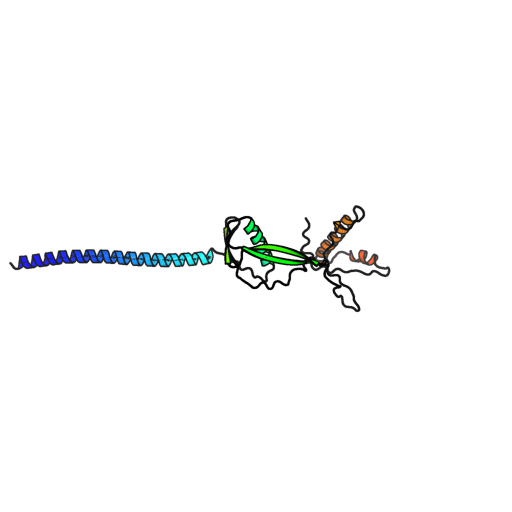4 C C . SER A 1 93 ? 9.829 11.987 -10.462 1.00 72.06 93 SER A C 1
ATOM 746 O O . SER A 1 93 ? 9.232 12.588 -11.355 1.00 72.06 93 SER A O 1
ATOM 748 N N . TYR A 1 94 ? 11.142 12.091 -10.265 1.00 69.25 94 TYR A N 1
ATOM 749 C CA . TYR A 1 94 ? 12.039 12.873 -11.107 1.00 69.25 94 TYR A CA 1
ATOM 750 C C . TYR A 1 94 ? 12.898 11.917 -11.930 1.00 69.25 94 TYR A C 1
ATOM 752 O O . TYR A 1 94 ? 13.721 11.186 -11.378 1.00 69.25 94 TYR A O 1
ATOM 760 N N . HIS A 1 95 ? 12.703 11.916 -13.244 1.00 72.44 95 HIS A N 1
ATOM 761 C CA . HIS A 1 95 ? 13.511 11.146 -14.177 1.00 72.44 95 HIS A CA 1
ATOM 762 C C . HIS A 1 95 ? 14.287 12.108 -15.073 1.00 72.44 95 HIS A C 1
ATOM 764 O O . HIS A 1 95 ? 13.728 12.794 -15.926 1.00 72.44 95 HIS A O 1
ATOM 770 N N . GLN A 1 96 ? 15.602 12.166 -14.871 1.00 77.88 96 GLN A N 1
ATOM 771 C CA . GLN A 1 96 ? 16.494 12.857 -15.793 1.00 77.88 96 GLN A CA 1
ATOM 772 C C . GLN A 1 96 ? 16.813 11.915 -16.954 1.00 77.88 96 GLN A C 1
ATOM 774 O O . GLN A 1 96 ? 17.401 10.851 -16.752 1.00 77.88 96 GLN A O 1
ATOM 779 N N . LEU A 1 97 ? 16.396 12.291 -18.161 1.00 81.06 97 LEU A N 1
ATOM 780 C CA . LEU A 1 97 ? 16.719 11.547 -19.373 1.00 81.06 97 LEU A CA 1
ATOM 781 C C . LEU A 1 97 ? 18.172 11.833 -19.779 1.00 81.06 97 LEU A C 1
ATOM 783 O O . LEU A 1 97 ? 18.740 12.873 -19.437 1.00 81.06 97 LEU A O 1
ATOM 787 N N . SER A 1 98 ? 18.769 10.912 -20.539 1.00 70.62 98 SER A N 1
ATOM 788 C CA . SER A 1 98 ? 20.135 11.034 -21.080 1.00 70.62 98 SER A CA 1
ATOM 789 C C . SER A 1 98 ? 20.365 12.319 -21.876 1.00 70.62 98 SER A C 1
ATOM 791 O O . SER A 1 98 ? 21.489 12.801 -21.966 1.00 70.62 98 SER A O 1
ATOM 793 N N . ASP A 1 99 ? 19.287 12.884 -22.410 1.00 80.06 99 ASP A N 1
ATOM 794 C CA . ASP A 1 99 ? 19.290 14.025 -23.320 1.00 80.06 99 ASP A CA 1
ATOM 795 C C . ASP A 1 99 ? 19.301 15.367 -22.559 1.00 80.06 99 ASP A C 1
ATOM 797 O O . ASP A 1 99 ? 19.125 16.431 -23.145 1.00 80.06 99 ASP A O 1
ATOM 801 N N . GLY A 1 100 ? 19.448 15.329 -21.228 1.00 72.50 100 GLY A N 1
ATOM 802 C CA . GLY A 1 100 ? 19.450 16.505 -20.351 1.00 72.50 100 GLY A CA 1
ATOM 803 C C . GLY A 1 100 ? 18.057 17.046 -20.019 1.00 72.50 100 GLY A C 1
ATOM 804 O O . GLY A 1 100 ? 17.933 17.920 -19.166 1.00 72.50 100 GLY A O 1
ATOM 805 N N . THR A 1 101 ? 17.007 16.503 -20.639 1.00 72.12 101 THR A N 1
ATOM 806 C CA . THR A 1 101 ? 15.610 16.847 -20.340 1.00 72.12 101 THR A CA 1
ATOM 807 C C . THR A 1 101 ? 15.146 16.174 -19.045 1.00 72.12 101 THR A C 1
ATOM 809 O O . THR A 1 101 ? 15.581 15.071 -18.700 1.00 72.12 101 THR A O 1
ATOM 812 N N . HIS A 1 102 ? 14.246 16.838 -18.322 1.00 62.50 102 HIS A N 1
ATOM 813 C CA . HIS A 1 102 ? 13.707 16.370 -17.049 1.00 62.50 102 HIS A CA 1
ATOM 814 C C . HIS A 1 102 ? 12.232 16.005 -17.199 1.00 62.50 102 HIS A C 1
ATOM 816 O O . HIS A 1 102 ? 11.407 16.866 -17.496 1.00 62.50 102 HIS A O 1
ATOM 822 N N . GLU A 1 103 ? 11.896 14.741 -16.968 1.00 71.69 103 GLU A N 1
ATOM 823 C CA . GLU A 1 103 ? 10.514 14.289 -16.863 1.00 71.69 103 GLU A CA 1
ATOM 824 C C . GLU A 1 103 ? 10.128 14.258 -15.381 1.00 71.69 103 GLU A C 1
ATOM 826 O O . GLU A 1 103 ? 10.734 13.545 -14.575 1.00 71.69 103 GLU A O 1
ATOM 831 N N . VAL A 1 104 ? 9.144 15.077 -15.005 1.00 66.56 104 VAL A N 1
ATOM 832 C CA . VAL A 1 104 ? 8.661 15.174 -13.624 1.00 66.56 104 VAL A CA 1
ATOM 833 C C . VAL A 1 104 ? 7.219 14.698 -13.579 1.00 66.56 104 VAL A C 1
ATOM 835 O O . VAL A 1 104 ? 6.311 15.395 -14.025 1.00 66.56 104 VAL A O 1
ATOM 838 N N . ASN A 1 105 ? 7.012 13.505 -13.026 1.00 70.56 105 ASN A N 1
ATOM 839 C CA . ASN A 1 105 ? 5.692 12.904 -12.893 1.00 70.56 105 ASN A CA 1
ATOM 840 C C . ASN A 1 105 ? 5.186 13.083 -11.457 1.00 70.56 105 ASN A C 1
ATOM 842 O O . ASN A 1 105 ? 5.805 12.615 -10.496 1.00 70.56 105 ASN A O 1
ATOM 846 N N . PHE A 1 106 ? 4.047 13.767 -11.327 1.00 65.06 106 PHE A N 1
ATOM 847 C CA . PHE A 1 106 ? 3.395 14.075 -10.056 1.00 65.06 106 PHE A CA 1
ATOM 848 C C . PHE A 1 106 ? 2.247 13.090 -9.815 1.00 65.06 106 PHE A C 1
ATOM 850 O O . PHE A 1 106 ? 1.208 13.158 -10.472 1.00 65.06 106 PHE A O 1
ATOM 857 N N . ALA A 1 107 ? 2.410 12.182 -8.856 1.00 69.69 107 ALA A N 1
ATOM 858 C CA . ALA A 1 107 ? 1.340 11.309 -8.394 1.00 69.69 107 ALA A CA 1
ATOM 859 C C . ALA A 1 107 ? 0.775 11.861 -7.082 1.00 69.69 107 ALA A C 1
ATOM 861 O O . ALA A 1 107 ? 1.464 11.929 -6.068 1.00 69.69 107 ALA A O 1
ATOM 862 N N . LEU A 1 108 ? -0.496 12.262 -7.083 1.00 69.00 108 LEU A N 1
ATOM 863 C CA . LEU A 1 108 ? -1.194 12.631 -5.852 1.00 69.00 108 LEU A CA 1
ATOM 864 C C . LEU A 1 108 ? -1.649 11.357 -5.147 1.00 69.00 108 LEU A C 1
ATOM 866 O O . LEU A 1 108 ? -2.517 10.639 -5.641 1.00 69.00 108 LEU A O 1
ATOM 870 N N . ILE A 1 109 ? -1.065 11.079 -3.990 1.00 72.44 109 ILE A N 1
ATOM 871 C CA . ILE A 1 109 ? -1.405 9.930 -3.154 1.00 72.44 109 ILE A CA 1
ATOM 872 C C . ILE A 1 109 ? -1.957 10.469 -1.837 1.00 72.44 109 ILE A C 1
ATOM 874 O O . ILE A 1 109 ? -1.690 11.599 -1.438 1.00 72.44 109 ILE A O 1
ATOM 878 N N . ARG A 1 110 ? -2.772 9.688 -1.143 1.00 69.56 110 ARG A N 1
ATOM 879 C CA . ARG A 1 110 ? -3.144 10.004 0.236 1.00 69.56 110 ARG A CA 1
ATOM 880 C C . ARG A 1 110 ? -1.891 10.045 1.114 1.00 69.56 110 ARG A C 1
ATOM 882 O O . ARG A 1 110 ? -1.080 9.126 1.062 1.00 69.56 110 ARG A O 1
ATOM 889 N N . GLY A 1 111 ? -1.732 11.118 1.886 1.00 69.38 111 GLY A N 1
ATOM 890 C CA . GLY A 1 111 ? -0.626 11.252 2.839 1.00 69.38 111 GLY A CA 1
ATOM 891 C C . GLY A 1 111 ? -0.711 10.257 4.001 1.00 69.38 111 GLY A C 1
ATOM 892 O O . GLY A 1 111 ? -1.707 9.543 4.114 1.00 69.38 111 GLY A O 1
ATOM 893 N N . PRO A 1 112 ? 0.301 10.202 4.882 1.00 77.00 112 PRO A N 1
ATOM 894 C CA . PRO A 1 112 ? 0.240 9.364 6.077 1.00 77.00 112 PRO A CA 1
ATOM 895 C C . PRO A 1 112 ? -0.947 9.762 6.966 1.00 77.00 112 PRO A C 1
ATOM 897 O O . PRO A 1 112 ? -1.230 10.952 7.125 1.00 77.00 112 PRO A O 1
ATOM 900 N N . GLY A 1 113 ? -1.635 8.770 7.526 1.00 76.75 113 GLY A N 1
ATOM 901 C CA . GLY A 1 113 ? -2.833 8.940 8.346 1.00 76.75 113 GLY A CA 1
ATOM 902 C C . GLY A 1 113 ? -3.966 7.978 7.985 1.00 76.75 113 GLY A C 1
ATOM 903 O O . GLY A 1 113 ? -3.834 7.123 7.109 1.00 76.75 113 GLY A O 1
ATOM 904 N N . ASN A 1 114 ? -5.098 8.163 8.665 1.00 82.50 114 ASN A N 1
ATOM 905 C CA . ASN A 1 114 ? -6.283 7.320 8.535 1.00 82.50 114 ASN A CA 1
ATOM 906 C C . ASN A 1 114 ? -7.170 7.752 7.365 1.00 82.50 114 ASN A C 1
ATOM 908 O O . ASN A 1 114 ? -7.675 8.877 7.328 1.00 82.50 114 ASN A O 1
ATOM 912 N N . HIS A 1 115 ? -7.433 6.821 6.452 1.00 81.31 115 HIS A N 1
ATOM 913 C CA . HIS A 1 115 ? -8.250 7.033 5.263 1.00 81.31 115 HIS A CA 1
ATOM 914 C C . HIS A 1 115 ? -9.425 6.071 5.226 1.00 81.31 115 HIS A C 1
ATOM 916 O O . HIS A 1 115 ? -9.261 4.858 5.313 1.00 81.31 115 HIS A O 1
ATOM 922 N N . TYR A 1 116 ? -10.615 6.621 5.008 1.00 84.19 116 TYR A N 1
ATOM 923 C CA . TYR A 1 116 ? -11.816 5.840 4.746 1.00 84.19 116 TYR A CA 1
ATOM 924 C C . TYR A 1 116 ? -12.014 5.716 3.238 1.00 84.19 116 TYR A C 1
ATOM 926 O O . TYR A 1 116 ? -12.107 6.718 2.522 1.00 84.19 116 TYR A O 1
ATOM 934 N N . LEU A 1 117 ? -12.075 4.482 2.748 1.00 82.12 117 LEU A N 1
ATOM 935 C CA . LEU A 1 117 ? -12.291 4.167 1.342 1.00 82.12 117 LEU A CA 1
ATOM 936 C C . LEU A 1 117 ? -13.521 3.275 1.210 1.00 82.12 117 LEU A C 1
ATOM 938 O O . LEU A 1 117 ? -13.690 2.312 1.950 1.00 82.12 117 LEU A O 1
ATOM 942 N N . LYS A 1 118 ? -14.385 3.578 0.242 1.00 83.31 118 LYS A N 1
ATOM 943 C CA . LYS A 1 118 ? -15.510 2.712 -0.114 1.00 83.31 118 LYS A CA 1
ATOM 944 C C . LYS A 1 118 ? -15.128 1.886 -1.338 1.00 83.31 118 LYS A C 1
ATOM 946 O O . LYS A 1 118 ? -14.862 2.451 -2.400 1.00 83.31 118 LYS A O 1
ATOM 951 N N . PHE A 1 119 ? -15.128 0.564 -1.200 1.00 80.94 119 PHE A N 1
ATOM 952 C CA . PHE A 1 119 ? -14.805 -0.373 -2.274 1.00 80.94 119 PHE A CA 1
ATOM 953 C C . PHE A 1 119 ? -15.833 -1.502 -2.320 1.00 80.94 119 PHE A C 1
ATOM 955 O O . PHE A 1 119 ? -16.095 -2.129 -1.303 1.00 80.94 119 PHE A O 1
ATOM 962 N N . CYS A 1 120 ? -16.450 -1.745 -3.482 1.00 77.25 120 CYS A N 1
ATOM 963 C CA . CYS A 1 120 ? -17.388 -2.858 -3.705 1.00 77.25 120 CYS A CA 1
ATOM 964 C C . CYS A 1 120 ? -18.429 -3.075 -2.579 1.00 77.25 120 CYS A C 1
ATOM 966 O O . CYS A 1 120 ? -18.720 -4.204 -2.205 1.00 77.25 120 CYS A O 1
ATOM 968 N N . ARG A 1 121 ? -19.009 -1.978 -2.057 1.00 82.50 121 ARG A N 1
ATOM 969 C CA . ARG A 1 121 ? -19.979 -1.923 -0.931 1.00 82.50 121 ARG A CA 1
ATOM 970 C C . ARG A 1 121 ? -19.410 -2.190 0.473 1.00 82.50 121 ARG A C 1
ATOM 972 O O . ARG A 1 121 ? -20.177 -2.111 1.426 1.00 82.50 121 ARG A O 1
ATOM 979 N N . ALA A 1 122 ? -18.106 -2.394 0.620 1.00 83.12 122 ALA A N 1
ATOM 980 C CA . ALA A 1 122 ? -17.409 -2.411 1.902 1.00 83.12 122 ALA A CA 1
ATOM 981 C C . ALA A 1 122 ? -16.744 -1.055 2.194 1.00 83.12 122 ALA A C 1
ATOM 983 O O . ALA A 1 122 ? -16.287 -0.356 1.282 1.00 83.12 122 ALA A O 1
ATOM 984 N N . PHE A 1 123 ? -16.695 -0.685 3.474 1.00 85.00 123 PHE A N 1
ATOM 985 C CA . PHE A 1 123 ? -15.869 0.417 3.959 1.00 85.00 123 PHE A CA 1
ATOM 986 C C . PHE A 1 123 ? -14.550 -0.152 4.464 1.00 85.00 123 PHE A C 1
ATOM 988 O O . PHE A 1 123 ? -14.534 -1.070 5.277 1.00 85.00 123 PHE A O 1
ATOM 995 N N . LEU A 1 124 ? -13.456 0.399 3.962 1.00 85.69 124 LEU A N 1
ATOM 996 C CA . LEU A 1 124 ? -12.098 0.059 4.338 1.00 85.69 124 LEU A CA 1
ATOM 997 C C . LEU A 1 124 ? -11.528 1.237 5.123 1.00 85.69 124 LEU A C 1
ATOM 999 O O . LEU A 1 124 ? -11.587 2.378 4.654 1.00 85.69 124 LEU A O 1
ATOM 1003 N N . LEU A 1 125 ? -10.987 0.953 6.304 1.00 87.81 125 LEU A N 1
ATOM 1004 C CA . LEU A 1 125 ? -10.138 1.878 7.041 1.00 87.81 125 LEU A CA 1
ATOM 1005 C C . LEU A 1 125 ? -8.690 1.518 6.716 1.00 87.81 125 LEU A C 1
ATOM 1007 O O . LEU A 1 125 ? -8.258 0.400 6.982 1.00 87.81 125 LEU A O 1
ATOM 1011 N N . VAL A 1 126 ? -7.968 2.453 6.111 1.00 85.06 126 VAL A N 1
ATOM 1012 C CA . VAL A 1 126 ? -6.557 2.291 5.763 1.00 85.06 126 VAL A CA 1
ATOM 1013 C C . VAL A 1 126 ? -5.755 3.256 6.614 1.00 85.06 126 VAL A C 1
ATOM 1015 O O . VAL A 1 126 ? -5.947 4.465 6.506 1.00 85.06 126 VAL A O 1
ATOM 1018 N N . ASP A 1 127 ? -4.853 2.729 7.430 1.00 85.69 127 ASP A N 1
ATOM 1019 C CA . ASP A 1 127 ? -3.891 3.530 8.179 1.00 85.69 127 ASP A CA 1
ATOM 1020 C C . ASP A 1 127 ? -2.549 3.510 7.435 1.00 85.69 127 ASP A C 1
ATOM 1022 O O . ASP A 1 127 ? -1.904 2.465 7.323 1.00 85.69 127 ASP A O 1
ATOM 1026 N N . LEU A 1 128 ? -2.158 4.644 6.840 1.00 79.94 128 LEU A N 1
ATOM 1027 C CA . LEU A 1 128 ? -0.832 4.788 6.239 1.00 79.94 128 LEU A CA 1
ATOM 1028 C C . LEU A 1 128 ? 0.146 5.319 7.281 1.00 79.94 128 LEU A C 1
ATOM 1030 O O . LEU A 1 128 ? 0.160 6.514 7.590 1.00 79.94 128 LEU A O 1
ATOM 1034 N N . LEU A 1 129 ? 1.044 4.451 7.732 1.00 76.62 129 LEU A N 1
ATOM 1035 C CA . LEU A 1 129 ? 2.167 4.855 8.564 1.00 76.62 129 LEU A CA 1
ATOM 1036 C C . LEU A 1 129 ? 3.215 5.601 7.729 1.00 76.62 129 LEU A C 1
ATOM 1038 O O . LEU A 1 129 ? 3.482 5.279 6.568 1.00 76.62 129 LEU A O 1
ATOM 1042 N N . LYS A 1 130 ? 3.829 6.623 8.332 1.00 64.81 130 LYS A N 1
ATOM 1043 C CA . LYS A 1 130 ? 4.923 7.393 7.729 1.00 64.81 130 LYS A CA 1
ATOM 1044 C C . LYS A 1 130 ? 6.221 6.582 7.792 1.00 64.81 130 LYS A C 1
ATOM 1046 O O . LYS A 1 130 ? 7.115 6.901 8.567 1.00 64.81 130 LYS A O 1
ATOM 1051 N N . GLU A 1 131 ? 6.329 5.527 6.995 1.00 62.19 131 GLU A N 1
ATOM 1052 C CA . GLU A 1 131 ? 7.608 4.842 6.816 1.00 62.19 131 GLU A CA 1
ATOM 1053 C C . GLU A 1 131 ? 8.492 5.606 5.826 1.00 62.19 131 GLU A C 1
ATOM 1055 O O . GLU A 1 131 ? 8.047 6.087 4.779 1.00 62.19 131 GLU A O 1
ATOM 1060 N N . THR A 1 132 ? 9.774 5.739 6.162 1.00 45.09 132 THR A N 1
ATOM 1061 C CA . THR A 1 132 ? 10.788 6.260 5.247 1.00 45.09 132 THR A CA 1
ATOM 1062 C C . THR A 1 132 ? 10.956 5.277 4.095 1.00 45.09 132 THR A C 1
ATOM 1064 O O . THR A 1 132 ? 11.592 4.237 4.252 1.00 45.09 132 THR A O 1
ATOM 1067 N N . LYS A 1 133 ? 10.379 5.608 2.937 1.00 50.12 133 LYS A N 1
ATOM 1068 C CA . LYS A 1 133 ? 10.606 4.905 1.671 1.00 50.12 133 LYS A CA 1
ATOM 1069 C C . LYS A 1 133 ? 12.112 4.798 1.398 1.00 50.12 133 LYS A C 1
ATOM 1071 O O . LYS A 1 133 ? 12.722 5.758 0.939 1.00 50.12 133 LYS A O 1
ATOM 1076 N N . SER A 1 134 ? 12.711 3.633 1.619 1.00 45.28 134 SER A N 1
ATOM 1077 C CA . SER A 1 134 ? 14.008 3.268 1.041 1.00 45.28 134 SER A CA 1
ATOM 1078 C C . SER A 1 134 ? 13.777 2.607 -0.322 1.00 45.28 134 SER A C 1
ATOM 1080 O O . SER A 1 134 ? 14.028 1.425 -0.541 1.00 45.28 134 SER A O 1
ATOM 1082 N N . CYS A 1 135 ? 13.226 3.374 -1.263 1.00 45.72 135 CYS A N 1
ATOM 1083 C CA . CYS A 1 135 ? 12.981 2.895 -2.620 1.00 45.72 135 CYS A CA 1
ATOM 1084 C C . CYS A 1 135 ? 14.249 3.045 -3.473 1.00 45.72 135 CYS A C 1
ATOM 1086 O O . CYS A 1 135 ? 14.484 4.122 -4.009 1.00 45.72 135 CYS A O 1
ATOM 1088 N N . SER A 1 136 ? 15.014 1.963 -3.659 1.00 32.78 136 SER A N 1
ATOM 1089 C CA . SER A 1 136 ? 16.107 1.912 -4.656 1.00 32.78 136 SER A CA 1
ATOM 1090 C C . SER A 1 136 ? 16.109 0.661 -5.546 1.00 32.78 136 SER A C 1
ATOM 1092 O O . SER A 1 136 ? 17.138 0.340 -6.123 1.00 32.78 136 SER A O 1
ATOM 1094 N N . MET A 1 137 ? 14.995 -0.069 -5.699 1.00 47.66 137 MET A N 1
ATOM 1095 C CA . MET A 1 137 ? 15.023 -1.358 -6.427 1.00 47.66 137 MET A CA 1
ATOM 1096 C C . MET A 1 137 ? 14.090 -1.496 -7.635 1.00 47.66 137 MET A C 1
ATOM 1098 O O . MET A 1 137 ? 13.759 -2.615 -8.011 1.00 47.66 137 MET A O 1
ATOM 1102 N N . LYS A 1 138 ? 13.633 -0.415 -8.280 1.00 54.00 138 LYS A N 1
ATOM 1103 C CA . LYS A 1 138 ? 12.658 -0.565 -9.381 1.00 54.00 138 LYS A CA 1
ATOM 1104 C C . LYS A 1 138 ? 12.946 0.285 -10.609 1.00 54.00 138 LYS A C 1
ATOM 1106 O O . LYS A 1 138 ? 12.222 1.236 -10.869 1.00 54.00 138 LYS A O 1
ATOM 1111 N N . THR A 1 139 ? 13.932 -0.141 -11.405 1.00 53.22 139 THR A N 1
ATOM 1112 C CA . THR A 1 139 ? 14.036 0.269 -12.822 1.00 53.22 139 THR A CA 1
ATOM 1113 C C . THR A 1 139 ? 14.692 -0.789 -13.731 1.00 53.22 139 THR A C 1
ATOM 1115 O O . THR A 1 139 ? 15.224 -0.436 -14.787 1.00 53.22 139 THR A O 1
ATOM 1118 N N . GLU A 1 140 ? 14.694 -2.077 -13.364 1.00 51.91 140 GLU A N 1
ATOM 1119 C CA . GLU A 1 140 ? 15.341 -3.126 -14.187 1.00 51.91 140 GLU A CA 1
ATOM 1120 C C . GLU A 1 140 ? 14.386 -4.177 -14.767 1.00 51.91 140 GLU A C 1
ATOM 1122 O O . GLU A 1 140 ? 14.753 -4.883 -15.706 1.00 51.91 140 GLU A O 1
ATOM 1127 N N . GLU A 1 141 ? 13.136 -4.243 -14.299 1.00 56.28 141 GLU A N 1
ATOM 1128 C CA . GLU A 1 141 ? 12.152 -5.186 -14.838 1.00 56.28 141 GLU A CA 1
ATOM 1129 C C . GLU A 1 141 ? 11.861 -4.860 -16.320 1.00 56.28 141 GLU A C 1
ATOM 1131 O O . GLU A 1 141 ? 11.417 -3.764 -16.661 1.00 56.28 141 GLU A O 1
ATOM 1136 N N . GLY A 1 142 ? 12.156 -5.805 -17.221 1.00 64.19 142 GLY A N 1
ATOM 1137 C CA . GLY A 1 142 ? 11.889 -5.679 -18.660 1.00 64.19 142 GLY A CA 1
ATOM 1138 C C . GLY A 1 142 ? 13.034 -5.123 -19.515 1.00 64.19 142 GLY A C 1
ATOM 1139 O O . GLY A 1 142 ? 12.850 -4.969 -20.726 1.00 64.19 142 GLY A O 1
ATOM 1140 N N . LYS A 1 143 ? 14.214 -4.861 -18.940 1.00 74.81 143 LYS A N 1
ATOM 1141 C CA . LYS A 1 143 ? 15.418 -4.502 -19.708 1.00 74.81 143 LYS A CA 1
ATOM 1142 C C . LYS A 1 143 ? 16.227 -5.749 -20.086 1.00 74.81 143 LYS A C 1
ATOM 1144 O O . LYS A 1 143 ? 16.262 -6.727 -19.350 1.00 74.81 143 LYS A O 1
ATOM 1149 N N . ILE A 1 144 ? 16.856 -5.724 -21.256 1.00 79.44 144 ILE A N 1
ATOM 1150 C CA . ILE A 1 144 ? 17.763 -6.763 -21.744 1.00 79.44 144 ILE A CA 1
ATOM 1151 C C . ILE A 1 144 ? 19.176 -6.423 -21.276 1.00 79.44 144 ILE A C 1
ATOM 1153 O O . ILE A 1 144 ? 19.700 -5.350 -21.590 1.00 79.44 144 ILE A O 1
ATOM 1157 N N . VAL A 1 145 ? 19.804 -7.359 -20.572 1.00 83.88 145 VAL A N 1
ATOM 1158 C CA . VAL A 1 145 ? 21.236 -7.322 -20.270 1.00 83.88 145 VAL A CA 1
ATOM 1159 C C . VAL A 1 145 ? 21.962 -8.115 -21.351 1.00 83.88 145 VAL A C 1
ATOM 1161 O O . VAL A 1 145 ? 21.674 -9.289 -21.565 1.00 83.88 145 VAL A O 1
ATOM 1164 N N . ILE A 1 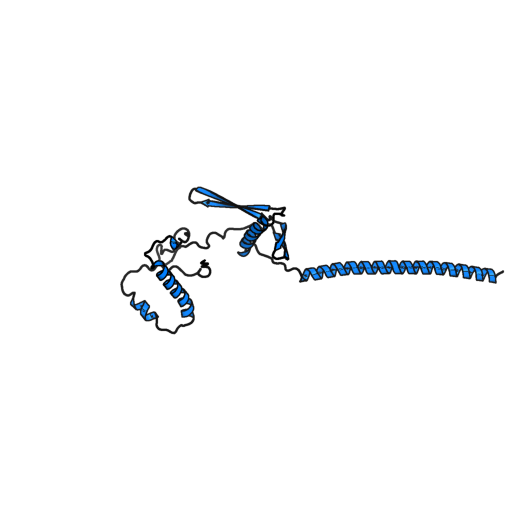146 ? 22.878 -7.466 -22.067 1.00 85.62 146 ILE A N 1
ATOM 1165 C CA . ILE A 1 146 ? 23.707 -8.131 -23.076 1.00 85.62 146 ILE A CA 1
ATOM 1166 C C . ILE A 1 146 ? 24.894 -8.743 -22.343 1.00 85.62 146 ILE A C 1
ATOM 1168 O O . ILE A 1 146 ? 25.589 -8.022 -21.640 1.00 85.62 146 ILE A O 1
ATOM 1172 N N . TYR A 1 147 ? 25.155 -10.035 -22.506 1.00 85.00 147 TYR A N 1
ATOM 1173 C CA . TYR A 1 147 ? 26.355 -10.665 -21.957 1.00 85.00 147 TYR A CA 1
ATOM 1174 C C . TYR A 1 147 ? 27.416 -10.795 -23.045 1.00 85.00 147 TYR A C 1
ATOM 1176 O O . TYR A 1 147 ? 27.113 -11.155 -24.181 1.00 85.00 147 TYR A O 1
ATOM 1184 N N . THR A 1 148 ? 28.664 -10.488 -22.704 1.00 83.69 148 THR A N 1
ATOM 1185 C CA . THR A 1 148 ? 29.799 -10.668 -23.612 1.00 83.69 148 THR A CA 1
ATOM 1186 C C . THR A 1 148 ? 30.938 -11.388 -22.904 1.00 83.69 148 THR A C 1
ATOM 1188 O O . THR A 1 148 ? 31.183 -11.174 -21.713 1.00 83.69 148 THR A O 1
ATOM 1191 N N . SER A 1 149 ? 31.653 -12.234 -23.644 1.00 83.44 149 SER A N 1
ATOM 1192 C CA . SER A 1 149 ? 32.857 -12.918 -23.166 1.00 83.44 149 SER A CA 1
ATOM 1193 C C . SER A 1 149 ? 34.049 -11.965 -23.272 1.00 83.44 149 SER A C 1
ATOM 1195 O O . SER A 1 149 ? 34.881 -12.053 -24.175 1.00 83.44 149 SER A O 1
ATOM 1197 N N . SER A 1 150 ? 34.092 -10.974 -22.382 1.00 63.66 150 SER A N 1
ATOM 1198 C CA . SER A 1 150 ? 35.148 -9.960 -22.333 1.00 63.66 150 SER A CA 1
ATOM 1199 C C . SER A 1 150 ? 36.401 -10.529 -21.653 1.00 63.66 150 SER A C 1
ATOM 1201 O O . SER A 1 150 ? 36.606 -10.326 -20.458 1.00 63.66 150 SER A O 1
ATOM 1203 N N . GLY A 1 151 ? 37.262 -11.206 -22.417 1.00 67.88 151 GLY A N 1
ATOM 1204 C CA . GLY A 1 151 ? 38.652 -11.456 -22.008 1.00 67.88 151 GLY A CA 1
ATOM 1205 C C . GLY A 1 151 ? 38.909 -12.708 -21.160 1.00 67.88 151 GLY A C 1
ATOM 1206 O O . GLY A 1 151 ? 39.898 -12.740 -20.435 1.00 67.88 151 GLY A O 1
ATOM 1207 N N . GLY A 1 152 ? 38.057 -13.735 -21.234 1.00 75.94 152 GLY A N 1
ATOM 1208 C CA . GLY A 1 152 ? 38.275 -15.009 -20.540 1.00 75.94 152 GLY A CA 1
ATOM 1209 C C . GLY A 1 152 ? 37.139 -16.012 -20.751 1.00 75.94 152 GLY A C 1
ATOM 1210 O O . GLY A 1 152 ? 36.414 -15.920 -21.738 1.00 75.94 152 GLY A O 1
ATOM 1211 N N . THR A 1 153 ? 36.983 -16.945 -19.808 1.00 81.12 153 THR A N 1
ATOM 1212 C CA . THR A 1 153 ? 35.924 -17.977 -19.761 1.00 81.12 153 THR A CA 1
ATOM 1213 C C . THR A 1 153 ? 34.673 -17.542 -18.982 1.00 81.12 153 THR A C 1
ATOM 1215 O O . THR A 1 153 ? 33.802 -18.366 -18.715 1.00 81.12 153 THR A O 1
ATOM 1218 N N . GLU A 1 154 ? 34.586 -16.274 -18.568 1.00 80.88 154 GLU A N 1
ATOM 1219 C CA . GLU A 1 154 ? 33.499 -15.751 -17.733 1.00 80.88 154 GLU A CA 1
ATOM 1220 C C . GLU A 1 154 ? 32.589 -14.806 -18.531 1.00 80.88 154 GLU A C 1
ATOM 1222 O O . GLU A 1 154 ? 33.048 -13.849 -19.162 1.00 80.88 154 GLU A O 1
ATOM 1227 N N . TRP A 1 155 ? 31.279 -15.053 -18.465 1.00 83.81 155 TRP A N 1
ATOM 1228 C CA . TRP A 1 155 ? 30.259 -14.181 -19.040 1.00 83.81 155 TRP A CA 1
ATOM 1229 C C . TRP A 1 155 ? 30.030 -12.970 -18.139 1.00 83.81 155 TRP A C 1
ATOM 1231 O O . TRP A 1 155 ? 29.598 -13.115 -16.997 1.00 83.81 155 TRP A O 1
ATOM 1241 N N . ARG A 1 156 ? 30.272 -11.762 -18.658 1.00 83.25 156 ARG A N 1
ATOM 1242 C CA . ARG A 1 156 ? 30.031 -10.511 -17.925 1.00 83.25 156 ARG A CA 1
ATOM 1243 C C . ARG A 1 156 ? 28.971 -9.656 -18.620 1.00 83.25 156 ARG A C 1
ATOM 1245 O O . ARG A 1 156 ? 28.910 -9.657 -19.855 1.00 83.25 156 ARG A O 1
ATOM 1252 N N . PRO A 1 157 ? 28.135 -8.922 -17.861 1.00 82.38 157 PRO A N 1
ATOM 1253 C CA . PRO A 1 157 ? 27.174 -7.997 -18.443 1.00 82.38 157 PRO A CA 1
ATOM 1254 C C . PRO A 1 157 ? 27.912 -6.850 -19.147 1.00 82.38 157 PRO A C 1
ATOM 1256 O O . PRO A 1 157 ? 28.837 -6.243 -18.606 1.00 82.38 157 PRO A O 1
ATOM 1259 N N . PHE A 1 158 ? 27.510 -6.571 -20.379 1.00 79.19 158 PHE A N 1
ATOM 1260 C CA . PHE A 1 158 ? 28.075 -5.552 -21.245 1.00 79.19 158 PHE A CA 1
ATOM 1261 C C . PHE A 1 158 ? 27.212 -4.291 -21.228 1.00 79.19 158 PHE A C 1
ATOM 1263 O O . PHE A 1 158 ? 26.128 -4.240 -21.814 1.00 79.19 158 PHE A O 1
ATOM 1270 N N . GLY A 1 159 ? 27.745 -3.244 -20.601 1.00 82.94 159 GLY A N 1
ATOM 1271 C CA . GLY A 1 159 ? 27.119 -1.927 -20.566 1.00 82.94 159 GLY A CA 1
ATOM 1272 C C . GLY A 1 159 ? 25.842 -1.874 -19.725 1.00 82.94 159 GLY A C 1
ATOM 1273 O O . GLY A 1 159 ? 25.600 -2.709 -18.858 1.00 82.94 159 GLY A O 1
ATOM 1274 N N . GLN A 1 160 ? 25.034 -0.840 -19.963 1.00 81.38 160 GLN A N 1
ATOM 1275 C CA . GLN A 1 160 ? 23.773 -0.636 -19.249 1.00 81.38 160 GLN A CA 1
ATOM 1276 C C . GLN A 1 160 ? 22.644 -1.498 -19.845 1.00 81.38 160 GLN A C 1
ATOM 1278 O O . GLN A 1 160 ? 22.577 -1.632 -21.074 1.00 81.38 160 GLN A O 1
ATOM 1283 N N . PRO A 1 161 ? 21.717 -2.018 -19.014 1.00 80.25 161 PRO A N 1
ATOM 1284 C CA . PRO A 1 161 ? 20.549 -2.756 -19.489 1.00 80.25 161 PRO A CA 1
ATOM 1285 C C . PRO A 1 161 ? 19.719 -1.933 -20.489 1.00 80.25 161 PRO A C 1
ATOM 1287 O O . PRO A 1 161 ? 19.344 -0.788 -20.219 1.00 80.25 161 PRO A O 1
ATOM 1290 N N . ARG A 1 162 ? 19.425 -2.513 -21.656 1.00 79.12 162 ARG A N 1
ATOM 1291 C CA . ARG A 1 162 ? 18.731 -1.852 -22.777 1.00 79.12 162 ARG A CA 1
ATOM 1292 C C . ARG A 1 162 ? 17.231 -2.140 -22.742 1.00 79.12 162 ARG A C 1
ATOM 1294 O O . ARG A 1 162 ? 16.813 -3.203 -22.304 1.00 79.12 162 ARG A O 1
ATOM 1301 N N . THR A 1 163 ? 16.391 -1.229 -23.223 1.00 78.56 163 THR A N 1
ATOM 1302 C CA . THR A 1 163 ? 14.951 -1.498 -23.373 1.00 78.56 163 THR A CA 1
ATOM 1303 C C . THR A 1 163 ? 14.700 -2.532 -24.480 1.00 78.56 163 THR A C 1
ATOM 1305 O O . THR A 1 163 ? 15.406 -2.556 -25.491 1.00 78.56 163 THR A O 1
ATOM 1308 N N . LYS A 1 164 ? 13.703 -3.412 -24.300 1.00 79.12 164 LYS A N 1
ATOM 1309 C CA . LYS A 1 164 ? 13.282 -4.361 -25.345 1.00 79.12 164 LYS A CA 1
ATOM 1310 C C . LYS A 1 164 ? 12.738 -3.586 -26.547 1.00 79.12 164 LYS A C 1
ATOM 1312 O O . LYS A 1 164 ? 11.862 -2.736 -26.396 1.00 79.12 164 LYS A O 1
ATOM 1317 N N . ARG A 1 165 ? 13.227 -3.894 -27.748 1.00 81.62 165 ARG A N 1
ATOM 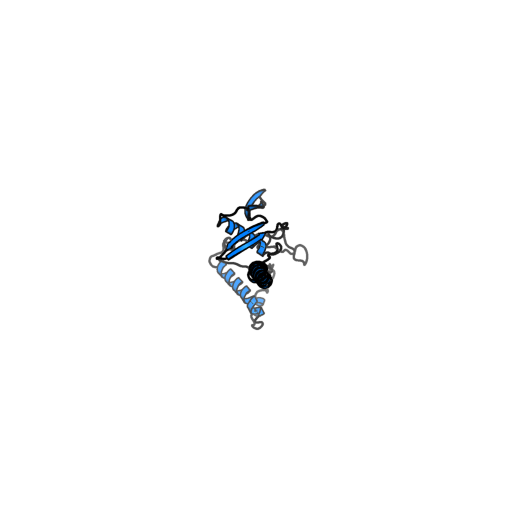1318 C CA . ARG A 1 165 ? 12.695 -3.323 -28.988 1.00 81.62 165 ARG A CA 1
ATOM 1319 C C . ARG A 1 165 ? 11.406 -4.065 -29.374 1.00 81.62 165 ARG A C 1
ATOM 1321 O O . ARG A 1 165 ? 11.431 -5.295 -29.401 1.00 81.62 165 ARG A O 1
ATOM 1328 N N . PRO A 1 166 ? 10.291 -3.376 -29.684 1.00 81.38 166 PRO A N 1
ATOM 1329 C CA . PRO A 1 166 ? 9.074 -4.058 -30.113 1.00 81.38 166 PRO A CA 1
ATOM 1330 C C . PRO A 1 166 ? 9.321 -4.793 -31.437 1.00 81.38 166 PRO A C 1
ATOM 1332 O O . PRO A 1 166 ? 9.842 -4.197 -32.385 1.00 81.38 166 PRO A O 1
ATOM 1335 N N . LEU A 1 167 ? 8.911 -6.064 -31.519 1.00 79.00 167 LEU A N 1
ATOM 1336 C CA . LEU A 1 167 ? 9.088 -6.912 -32.711 1.00 79.00 167 LEU A CA 1
ATOM 1337 C C . LEU A 1 167 ? 8.422 -6.318 -33.962 1.00 79.00 167 LEU A C 1
ATOM 1339 O O . LEU A 1 167 ? 8.913 -6.506 -35.067 1.00 79.00 167 LEU A O 1
ATOM 1343 N N . ASN A 1 168 ? 7.362 -5.522 -33.793 1.00 79.06 168 ASN A N 1
ATOM 1344 C CA . ASN A 1 168 ? 6.697 -4.813 -34.891 1.00 79.06 168 ASN A CA 1
ATOM 1345 C C . ASN A 1 168 ? 7.566 -3.737 -35.559 1.00 79.06 168 ASN A C 1
ATOM 1347 O O . ASN A 1 168 ? 7.271 -3.343 -36.679 1.00 79.06 168 ASN A O 1
ATOM 1351 N N . SER A 1 169 ? 8.622 -3.257 -34.892 1.00 85.31 169 SER A N 1
ATOM 1352 C CA . SER A 1 169 ? 9.570 -2.314 -35.504 1.00 85.31 169 SER A CA 1
ATOM 1353 C C . SER A 1 169 ? 10.591 -2.993 -36.420 1.00 85.31 169 SER A C 1
ATOM 1355 O O . SER A 1 169 ? 11.318 -2.304 -37.133 1.00 85.31 169 SER A O 1
ATOM 1357 N N . VAL A 1 170 ? 10.673 -4.326 -36.385 1.00 87.31 170 VAL A N 1
ATOM 1358 C CA . VAL A 1 170 ? 11.535 -5.110 -37.267 1.00 87.31 170 VAL A CA 1
ATOM 1359 C C . VAL A 1 170 ? 10.718 -5.466 -38.503 1.00 87.31 170 VAL A C 1
ATOM 1361 O O . VAL A 1 170 ? 9.770 -6.247 -38.431 1.00 87.31 170 VAL A O 1
ATOM 1364 N N . VAL A 1 171 ? 11.061 -4.850 -39.632 1.00 88.50 171 VAL A N 1
ATOM 1365 C CA . VAL A 1 171 ? 10.417 -5.118 -40.920 1.00 88.50 171 VAL A CA 1
ATOM 1366 C C . VAL A 1 171 ? 11.096 -6.337 -41.541 1.00 88.50 171 VAL A C 1
ATOM 1368 O O . VAL A 1 171 ? 12.290 -6.298 -41.829 1.00 88.50 171 VAL A O 1
ATOM 1371 N N . LEU A 1 172 ? 10.334 -7.417 -41.694 1.00 89.31 172 LEU A N 1
ATOM 1372 C CA . LEU A 1 172 ? 10.713 -8.646 -42.393 1.00 89.31 172 LEU A CA 1
ATOM 1373 C C . LEU A 1 172 ? 9.716 -8.882 -43.531 1.00 89.31 172 LEU A C 1
ATOM 1375 O O . LEU A 1 172 ? 8.630 -8.295 -43.526 1.00 89.31 172 LEU A O 1
ATOM 1379 N N . ASP A 1 173 ? 10.059 -9.763 -44.468 1.00 89.00 173 ASP A N 1
ATOM 1380 C CA . ASP A 1 173 ? 9.123 -10.162 -45.519 1.00 89.00 173 ASP A CA 1
ATOM 1381 C C . ASP A 1 173 ? 7.878 -10.840 -44.928 1.00 89.00 173 ASP A C 1
ATOM 1383 O O . ASP A 1 173 ? 7.899 -11.449 -43.849 1.00 89.00 173 ASP A O 1
ATOM 1387 N N . GLN A 1 174 ? 6.765 -10.699 -45.646 1.00 87.88 174 GLN A N 1
ATOM 1388 C CA . GLN A 1 174 ? 5.443 -11.121 -45.196 1.00 87.88 174 GLN A CA 1
ATOM 1389 C C . GLN A 1 174 ? 5.424 -12.609 -44.806 1.00 87.88 174 GLN A C 1
ATOM 1391 O O . GLN A 1 174 ? 5.805 -13.471 -45.593 1.00 87.88 174 GLN A O 1
ATOM 1396 N N . GLY A 1 175 ? 4.964 -12.916 -43.588 1.00 84.50 175 GLY A N 1
ATOM 1397 C CA . GLY A 1 175 ? 4.825 -14.285 -43.080 1.00 84.50 175 GLY A CA 1
ATOM 1398 C C . GLY A 1 175 ? 6.065 -14.854 -42.379 1.00 84.50 175 GLY A C 1
ATOM 1399 O O . GLY A 1 175 ? 5.933 -15.815 -41.621 1.00 84.50 175 GLY A O 1
ATOM 1400 N N . ILE A 1 176 ? 7.261 -14.274 -42.564 1.00 88.25 176 ILE A N 1
ATOM 1401 C CA . ILE A 1 176 ? 8.491 -14.773 -41.916 1.00 88.25 176 ILE A CA 1
ATOM 1402 C C . ILE A 1 176 ? 8.439 -14.543 -40.404 1.00 88.25 176 ILE A C 1
ATOM 1404 O O . ILE A 1 176 ? 8.773 -15.428 -39.618 1.00 88.25 176 ILE A O 1
ATOM 1408 N N . LYS A 1 177 ? 7.997 -13.353 -39.987 1.00 84.31 177 LYS A N 1
ATOM 1409 C CA . LYS A 1 177 ? 7.918 -12.969 -38.574 1.00 84.31 177 LYS A CA 1
ATOM 1410 C C . LYS A 1 177 ? 6.957 -13.877 -37.808 1.00 84.31 177 LYS A C 1
ATOM 1412 O O . LYS A 1 177 ? 7.287 -14.342 -36.722 1.00 84.31 177 LYS A O 1
ATOM 1417 N N . GLU A 1 178 ? 5.779 -14.123 -38.373 1.00 88.06 178 GLU A N 1
ATOM 1418 C CA . GLU A 1 178 ? 4.732 -14.936 -37.758 1.00 88.06 178 GLU A CA 1
ATOM 1419 C C . GLU A 1 178 ? 5.169 -16.400 -37.652 1.00 88.06 178 GLU A C 1
ATOM 1421 O O . GLU A 1 178 ? 4.985 -17.011 -36.600 1.00 88.06 178 GLU A O 1
ATOM 1426 N N . ASN A 1 179 ? 5.820 -16.928 -38.694 1.00 87.12 179 ASN A N 1
ATOM 1427 C CA . ASN A 1 179 ? 6.328 -18.297 -38.706 1.00 87.12 179 ASN A CA 1
ATOM 1428 C C . ASN A 1 179 ? 7.447 -18.503 -37.671 1.00 87.12 179 ASN A C 1
ATOM 1430 O O . ASN A 1 179 ? 7.394 -19.440 -36.884 1.00 87.12 179 ASN A O 1
ATOM 1434 N N . LEU A 1 180 ? 8.420 -17.588 -37.590 1.00 85.81 180 LEU A N 1
ATOM 1435 C CA . LEU A 1 180 ? 9.498 -17.681 -36.596 1.00 85.81 180 LEU A CA 1
ATOM 1436 C C . LEU A 1 180 ? 8.980 -17.581 -35.159 1.00 85.81 180 LEU A C 1
ATOM 1438 O O . LEU A 1 180 ? 9.432 -18.319 -34.288 1.00 85.81 180 LEU A O 1
ATOM 1442 N N . VAL A 1 181 ? 8.024 -16.683 -34.901 1.00 85.31 181 VAL A N 1
ATOM 1443 C CA . VAL A 1 181 ? 7.414 -16.559 -33.571 1.00 85.31 181 VAL A CA 1
ATOM 1444 C C . VAL A 1 181 ? 6.627 -17.818 -33.211 1.00 85.31 181 VAL A C 1
ATOM 1446 O O . VAL A 1 181 ? 6.701 -18.242 -32.062 1.00 85.31 181 VAL A O 1
ATOM 1449 N N . ALA A 1 182 ? 5.899 -18.416 -34.159 1.00 84.06 182 ALA A N 1
ATOM 1450 C CA . ALA A 1 182 ? 5.194 -19.677 -33.941 1.00 84.06 182 ALA A CA 1
ATOM 1451 C C . ALA A 1 182 ? 6.174 -20.814 -33.618 1.00 84.06 182 ALA A C 1
ATOM 1453 O O . ALA A 1 182 ? 6.043 -21.433 -32.571 1.00 84.06 182 ALA A O 1
ATOM 1454 N N . VAL A 1 183 ? 7.225 -20.992 -34.426 1.00 84.75 183 VAL A N 1
ATOM 1455 C CA . VAL A 1 183 ? 8.248 -22.029 -34.210 1.00 84.75 183 VAL A CA 1
ATOM 1456 C C . VAL A 1 183 ? 8.926 -21.882 -32.848 1.00 84.75 183 VAL A C 1
ATOM 1458 O O . VAL A 1 183 ? 9.067 -22.861 -32.126 1.00 84.75 183 VAL A O 1
ATOM 1461 N N . ILE A 1 184 ? 9.329 -20.670 -32.458 1.00 81.69 184 ILE A N 1
ATOM 1462 C CA . ILE A 1 184 ? 9.983 -20.450 -31.158 1.00 81.69 184 ILE A CA 1
ATOM 1463 C C . ILE A 1 184 ? 9.011 -20.710 -30.001 1.00 81.69 184 ILE A C 1
ATOM 1465 O O . ILE A 1 184 ? 9.411 -21.290 -28.996 1.00 81.69 184 ILE A O 1
ATOM 1469 N N . LYS A 1 185 ? 7.742 -20.299 -30.126 1.00 78.94 185 LYS A N 1
ATOM 1470 C CA . LYS A 1 185 ? 6.718 -20.597 -29.115 1.00 78.94 185 LYS A CA 1
ATOM 1471 C C . LYS A 1 185 ? 6.503 -22.096 -28.977 1.00 78.94 185 LYS A C 1
ATOM 1473 O O . LYS A 1 185 ? 6.473 -22.577 -27.853 1.00 78.94 185 LYS A O 1
ATOM 1478 N N . ASP A 1 186 ? 6.407 -22.811 -30.091 1.00 78.00 186 ASP A N 1
ATOM 1479 C CA . ASP A 1 186 ? 6.250 -24.261 -30.090 1.00 78.00 186 ASP A CA 1
ATOM 1480 C C . ASP A 1 186 ? 7.463 -24.930 -29.438 1.00 78.00 186 ASP A C 1
ATOM 1482 O O . ASP A 1 186 ? 7.281 -25.778 -28.580 1.00 78.00 186 ASP A O 1
ATOM 1486 N N . VAL A 1 187 ? 8.692 -24.499 -29.746 1.00 76.31 187 VAL A N 1
ATOM 1487 C CA . VAL A 1 187 ? 9.921 -25.034 -29.127 1.00 76.31 187 VAL A CA 1
ATOM 1488 C C . VAL A 1 187 ? 9.969 -24.783 -27.618 1.00 76.31 187 VAL A C 1
ATOM 1490 O O . VAL A 1 187 ? 10.281 -25.698 -26.867 1.00 76.31 187 VAL A O 1
ATOM 1493 N N . ILE A 1 188 ? 9.632 -23.578 -27.156 1.00 73.38 188 ILE A N 1
ATOM 1494 C CA . ILE A 1 188 ? 9.621 -23.256 -25.719 1.00 73.38 188 ILE A CA 1
ATOM 1495 C C . ILE A 1 188 ? 8.536 -24.061 -24.993 1.00 73.38 188 ILE A C 1
ATOM 1497 O O . ILE A 1 188 ? 8.780 -24.601 -23.921 1.00 73.38 188 ILE A O 1
ATOM 1501 N N . LEU A 1 189 ? 7.344 -24.175 -25.587 1.00 72.44 189 LEU A N 1
ATOM 1502 C CA . LEU A 1 189 ? 6.259 -24.985 -25.029 1.00 72.44 189 LEU A CA 1
ATOM 1503 C C . LEU A 1 189 ? 6.585 -26.486 -25.064 1.00 72.44 189 LEU A C 1
ATOM 1505 O O . LEU A 1 189 ? 6.099 -27.233 -24.220 1.00 72.44 189 LEU A O 1
ATOM 1509 N N . LEU A 1 190 ? 7.400 -26.931 -26.023 1.00 59.69 190 LEU A N 1
ATOM 1510 C CA . LEU A 1 190 ? 7.907 -28.299 -26.099 1.00 59.69 190 LEU A CA 1
ATOM 1511 C C . LEU A 1 190 ? 8.991 -28.569 -25.052 1.00 59.69 190 LEU A C 1
ATOM 1513 O O . LEU A 1 190 ? 9.041 -29.683 -24.551 1.00 59.69 190 LEU A O 1
ATOM 1517 N N . GLU A 1 191 ? 9.796 -27.583 -24.651 1.00 59.09 191 GLU A N 1
ATOM 1518 C CA . GLU A 1 191 ? 10.812 -27.741 -23.597 1.00 59.09 191 GLU A CA 1
ATOM 1519 C C . GLU A 1 191 ? 10.170 -28.081 -22.232 1.00 59.09 191 GLU A C 1
ATOM 1521 O O . GLU A 1 191 ? 10.668 -28.940 -21.499 1.00 59.09 191 GLU A O 1
ATOM 1526 N N . ASP A 1 192 ? 8.988 -27.518 -21.947 1.00 54.72 192 ASP A N 1
ATOM 1527 C CA . ASP A 1 192 ? 8.166 -27.883 -20.782 1.00 54.72 192 ASP A CA 1
ATOM 1528 C C . ASP A 1 192 ? 7.585 -29.313 -20.885 1.00 54.72 192 ASP A C 1
ATOM 1530 O O . ASP A 1 192 ? 7.342 -29.974 -19.871 1.00 54.72 192 ASP A O 1
ATOM 1534 N N . VAL A 1 193 ? 7.371 -29.818 -22.106 1.00 52.97 193 VAL A N 1
ATOM 1535 C CA . VAL A 1 193 ? 6.839 -31.167 -22.379 1.00 52.97 193 VAL A CA 1
ATOM 1536 C C . VAL A 1 193 ? 7.952 -32.219 -22.436 1.00 52.97 193 VAL A C 1
ATOM 1538 O O . VAL A 1 193 ? 7.739 -33.342 -21.984 1.00 52.97 193 VAL A O 1
ATOM 1541 N N . ASP A 1 194 ? 9.154 -31.876 -22.895 1.00 44.34 194 ASP A N 1
ATOM 1542 C CA . ASP A 1 194 ? 10.320 -32.766 -22.955 1.00 44.34 194 ASP A CA 1
ATOM 1543 C C . ASP A 1 194 ? 10.900 -33.041 -21.558 1.00 44.34 194 ASP A C 1
ATOM 1545 O O . ASP A 1 194 ? 11.337 -34.163 -21.284 1.00 44.34 194 ASP A O 1
ATOM 1549 N N . ALA A 1 195 ? 10.786 -32.092 -20.616 1.00 50.81 195 ALA A N 1
ATOM 1550 C CA . ALA A 1 195 ? 11.010 -32.357 -19.190 1.00 50.81 195 ALA A CA 1
ATOM 1551 C C . ALA A 1 195 ? 10.025 -33.404 -18.619 1.00 50.81 195 ALA A C 1
ATOM 1553 O O . ALA A 1 195 ? 10.341 -34.091 -17.644 1.00 50.81 195 ALA A O 1
ATOM 1554 N N . ALA A 1 196 ? 8.849 -33.561 -19.242 1.00 45.41 196 ALA A N 1
ATOM 1555 C CA . ALA A 1 196 ? 7.832 -34.548 -18.884 1.00 45.41 196 ALA A CA 1
ATOM 1556 C C . ALA A 1 196 ? 7.869 -35.838 -19.739 1.00 45.41 196 ALA A C 1
ATOM 1558 O O . ALA A 1 196 ? 7.279 -36.841 -19.335 1.00 45.41 196 ALA A O 1
ATOM 1559 N N . PHE A 1 197 ? 8.565 -35.861 -20.884 1.00 42.56 197 PHE A N 1
ATOM 1560 C CA . PHE A 1 197 ? 8.575 -36.982 -21.837 1.00 42.56 197 PHE A CA 1
ATOM 1561 C C . PHE A 1 197 ? 9.991 -37.287 -22.370 1.00 42.56 197 PHE A C 1
ATOM 1563 O O . PHE A 1 197 ? 10.286 -37.171 -23.556 1.00 42.56 197 PHE A O 1
ATOM 1570 N N . VAL A 1 198 ? 10.870 -37.785 -21.493 1.00 49.91 198 VAL A N 1
ATOM 1571 C CA . VAL A 1 198 ? 12.223 -38.303 -21.815 1.00 49.91 198 VAL A CA 1
ATOM 1572 C C . VAL A 1 198 ? 12.159 -39.620 -22.623 1.00 49.91 198 VAL A C 1
ATOM 1574 O O . VAL A 1 198 ? 12.677 -40.652 -22.210 1.00 49.91 198 VAL A O 1
ATOM 1577 N N . GLY A 1 199 ? 11.477 -39.657 -23.771 1.00 44.41 199 GLY A N 1
ATOM 1578 C CA . GLY A 1 199 ? 11.205 -40.933 -24.446 1.00 44.41 199 GLY A CA 1
ATOM 1579 C C . GLY A 1 199 ? 10.954 -40.926 -25.950 1.00 44.41 199 GLY A C 1
ATOM 1580 O O . GLY A 1 199 ? 10.430 -41.924 -26.447 1.00 44.41 199 GLY A O 1
ATOM 1581 N N . ARG A 1 200 ? 11.272 -39.865 -26.704 1.00 45.47 200 ARG A N 1
ATOM 1582 C CA . ARG A 1 200 ? 11.151 -39.897 -28.178 1.00 45.47 200 ARG A CA 1
ATOM 1583 C C . ARG A 1 200 ? 12.374 -39.278 -28.875 1.00 45.47 200 ARG A C 1
ATOM 1585 O O . ARG A 1 200 ? 12.766 -38.155 -28.589 1.00 45.47 200 ARG A O 1
ATOM 1592 N N . ASP A 1 201 ? 12.933 -40.038 -29.818 1.00 48.75 201 ASP A N 1
ATOM 1593 C CA . ASP A 1 201 ? 14.211 -39.899 -30.548 1.00 48.75 201 ASP A CA 1
ATOM 1594 C C . ASP A 1 201 ? 14.419 -38.643 -31.443 1.00 48.75 201 ASP A C 1
ATOM 1596 O O . ASP A 1 201 ? 14.986 -38.740 -32.535 1.00 48.75 201 ASP A O 1
ATOM 1600 N N . LEU A 1 202 ? 14.004 -37.438 -31.037 1.00 51.00 202 LEU A N 1
ATOM 1601 C CA . LEU A 1 202 ? 14.153 -36.229 -31.879 1.00 51.00 202 LEU A CA 1
ATOM 1602 C C . LEU A 1 202 ? 15.551 -35.590 -31.846 1.00 51.00 202 LEU A C 1
ATOM 1604 O O . LEU A 1 202 ? 15.913 -34.825 -32.741 1.00 51.00 202 LEU A O 1
ATOM 1608 N N . VAL A 1 203 ? 16.378 -35.979 -30.877 1.00 53.31 203 VAL A N 1
ATOM 1609 C CA . VAL A 1 203 ? 17.761 -35.507 -30.705 1.00 53.31 203 VAL A CA 1
ATOM 1610 C C . VAL A 1 203 ? 18.626 -35.766 -31.955 1.00 53.31 203 VAL A C 1
ATOM 1612 O O . VAL A 1 203 ? 19.508 -34.976 -32.288 1.00 53.31 203 VAL A O 1
ATOM 1615 N N . SER A 1 204 ? 18.335 -36.827 -32.712 1.00 45.78 204 SER A N 1
ATOM 1616 C CA . SER A 1 204 ? 19.095 -37.214 -33.911 1.00 45.78 204 SER A CA 1
ATOM 1617 C C . SER A 1 204 ? 18.939 -36.257 -35.104 1.00 45.78 204 SER A C 1
ATOM 1619 O O . SER A 1 204 ? 19.856 -36.143 -35.917 1.00 45.78 204 SER A O 1
ATOM 1621 N N . VAL A 1 205 ? 17.822 -35.527 -35.199 1.00 52.06 205 VAL A N 1
ATOM 1622 C CA . VAL A 1 205 ? 17.566 -34.581 -36.300 1.00 52.06 205 VAL A CA 1
ATOM 1623 C C . VAL A 1 205 ? 18.331 -33.273 -36.088 1.00 52.06 205 VAL A C 1
ATOM 1625 O O . VAL A 1 205 ? 18.810 -32.670 -37.046 1.00 52.06 205 VAL A O 1
ATOM 1628 N N . PHE A 1 206 ? 18.507 -32.858 -34.831 1.00 40.09 206 PHE A N 1
ATOM 1629 C CA . PHE A 1 206 ? 19.142 -31.584 -34.490 1.00 40.09 206 PHE A CA 1
ATOM 1630 C C . PHE A 1 206 ? 20.674 -31.637 -34.613 1.00 40.09 206 PHE A C 1
ATOM 1632 O O . PHE A 1 206 ? 21.287 -30.714 -35.148 1.00 40.09 206 PHE A O 1
ATOM 1639 N N . TYR A 1 207 ? 21.298 -32.754 -34.222 1.00 43.09 207 TYR A N 1
ATOM 1640 C CA . TYR A 1 207 ? 22.745 -32.957 -34.393 1.00 43.09 207 TYR A CA 1
ATOM 1641 C C . TYR A 1 207 ? 23.177 -33.169 -35.855 1.00 43.09 207 TYR A C 1
ATOM 1643 O O . TYR A 1 207 ? 24.358 -33.035 -36.167 1.00 43.09 207 TYR A O 1
ATOM 1651 N N . GLY A 1 208 ? 22.241 -33.459 -36.767 1.00 41.50 208 GLY A N 1
ATOM 1652 C CA . GLY A 1 208 ? 22.523 -33.618 -38.198 1.00 41.50 208 GLY A CA 1
ATOM 1653 C C . GLY A 1 208 ? 22.767 -32.308 -38.957 1.00 41.50 208 GLY A C 1
ATOM 1654 O O . GLY A 1 208 ? 23.279 -32.353 -40.074 1.00 41.50 208 GLY A O 1
ATOM 1655 N N . LEU A 1 209 ? 22.427 -31.147 -38.378 1.00 43.38 209 LEU A N 1
ATOM 1656 C CA . LEU A 1 209 ? 22.544 -29.843 -39.049 1.00 43.38 209 LEU A CA 1
ATOM 1657 C C . LEU A 1 209 ? 23.776 -29.013 -38.650 1.00 43.38 209 LEU A C 1
ATOM 1659 O O . LEU A 1 209 ? 24.062 -28.020 -39.314 1.00 43.38 209 LEU A O 1
ATOM 1663 N N . THR A 1 210 ? 24.527 -29.393 -37.612 1.00 42.44 210 THR A N 1
ATOM 1664 C CA . THR A 1 210 ? 25.628 -28.571 -37.066 1.00 42.44 210 THR A CA 1
ATOM 1665 C C . THR A 1 210 ? 27.016 -29.177 -37.281 1.00 42.44 210 THR A C 1
ATOM 1667 O O . THR A 1 210 ? 27.920 -29.007 -36.467 1.00 42.44 210 THR A O 1
ATOM 1670 N N . SER A 1 211 ? 27.243 -29.851 -38.412 1.00 40.38 211 SER A N 1
ATOM 1671 C CA . SER A 1 211 ? 28.585 -30.295 -38.814 1.00 40.38 211 SER A CA 1
ATOM 1672 C C . SER A 1 211 ? 29.179 -29.431 -39.926 1.00 40.38 211 SER A C 1
ATOM 1674 O O . SER A 1 211 ? 29.650 -29.954 -40.934 1.00 40.38 211 SER A O 1
ATOM 1676 N N . THR A 1 212 ? 29.181 -28.103 -39.792 1.00 35.50 212 THR A N 1
ATOM 1677 C CA . THR A 1 212 ? 30.141 -27.267 -40.534 1.00 35.50 212 THR A CA 1
ATOM 1678 C C . THR A 1 212 ? 30.409 -25.956 -39.796 1.00 35.50 212 THR A C 1
ATOM 1680 O O . THR A 1 212 ? 29.600 -25.043 -39.799 1.00 35.50 212 THR A O 1
ATOM 1683 N N . THR A 1 213 ? 31.574 -25.917 -39.151 1.00 40.84 213 THR A N 1
ATOM 1684 C CA . THR A 1 213 ? 32.464 -24.769 -38.927 1.00 40.84 213 THR A CA 1
ATOM 1685 C C . THR A 1 213 ? 31.837 -23.382 -38.699 1.00 40.84 213 THR A C 1
ATOM 1687 O O . THR A 1 213 ? 31.369 -22.723 -39.622 1.00 40.84 213 THR A O 1
ATOM 1690 N N . SER A 1 214 ? 32.055 -22.879 -37.476 1.00 44.66 214 SER A N 1
ATOM 1691 C CA . SER A 1 214 ? 31.982 -21.470 -37.056 1.00 44.66 214 SER A CA 1
ATOM 1692 C C . SER A 1 214 ? 30.585 -20.867 -36.902 1.00 44.66 214 SER A C 1
ATOM 1694 O O . SER A 1 214 ? 30.147 -20.073 -37.730 1.00 44.66 214 SER A O 1
ATOM 1696 N N . GLN A 1 215 ? 29.942 -21.100 -35.754 1.00 33.59 215 GLN A N 1
ATOM 1697 C CA . GLN A 1 215 ? 28.819 -20.269 -35.313 1.00 33.59 215 GLN A CA 1
ATOM 1698 C C . GLN A 1 215 ? 29.036 -19.740 -33.895 1.00 33.59 215 GLN A C 1
ATOM 1700 O O . GLN A 1 215 ? 29.149 -20.479 -32.923 1.00 33.59 215 GLN A O 1
ATOM 1705 N N . LYS A 1 216 ? 29.108 -18.406 -33.809 1.00 36.06 216 LYS A N 1
ATOM 1706 C CA . LYS A 1 216 ? 28.858 -17.640 -32.588 1.00 36.06 216 LYS A CA 1
ATOM 1707 C C . LYS A 1 216 ? 27.397 -17.864 -32.206 1.00 36.06 216 LYS A C 1
ATOM 1709 O O . LYS A 1 216 ? 26.516 -17.212 -32.761 1.00 36.06 216 LYS A O 1
ATOM 1714 N N . GLU A 1 217 ? 27.152 -18.771 -31.276 1.00 36.44 217 GLU A N 1
ATOM 1715 C CA . GLU A 1 217 ? 25.827 -18.958 -30.697 1.00 36.44 217 GLU A CA 1
ATOM 1716 C C . GLU A 1 217 ? 25.644 -17.987 -29.526 1.00 36.44 217 GLU A C 1
ATOM 1718 O O . GLU A 1 217 ? 26.369 -18.012 -28.531 1.00 36.44 217 GLU A O 1
ATOM 1723 N N . ILE A 1 218 ? 24.698 -17.061 -29.686 1.00 36.72 218 ILE A N 1
ATOM 1724 C CA . ILE A 1 218 ? 24.257 -16.150 -28.630 1.00 36.72 218 ILE A CA 1
ATOM 1725 C C . ILE A 1 218 ? 23.194 -16.899 -27.827 1.00 36.72 218 ILE A C 1
ATOM 1727 O O . ILE A 1 218 ? 22.048 -16.995 -28.259 1.00 36.72 218 ILE A O 1
ATOM 1731 N N . PHE A 1 219 ? 23.563 -17.410 -26.655 1.00 35.56 219 PHE A N 1
ATOM 1732 C CA . PHE A 1 219 ? 22.604 -17.932 -25.684 1.00 35.56 219 PHE A CA 1
ATOM 1733 C C . PHE A 1 219 ? 22.071 -16.777 -24.829 1.00 35.56 219 PHE A C 1
ATOM 1735 O O . PHE A 1 219 ? 22.802 -16.181 -24.037 1.00 35.56 219 PHE A O 1
ATOM 1742 N N . MET A 1 220 ? 20.790 -16.439 -24.995 1.00 34.34 220 MET A N 1
ATOM 1743 C CA . MET A 1 220 ? 20.060 -15.619 -24.026 1.00 34.34 220 MET A CA 1
ATOM 1744 C C . MET A 1 220 ? 19.468 -16.556 -22.975 1.00 34.34 220 MET A C 1
ATOM 1746 O O . MET A 1 220 ? 18.668 -17.425 -23.305 1.00 34.34 220 MET A O 1
ATOM 1750 N N . THR A 1 221 ? 19.873 -16.402 -21.716 1.00 38.44 221 THR A N 1
ATOM 1751 C CA . THR A 1 221 ? 19.351 -17.206 -20.609 1.00 38.44 221 THR A CA 1
ATOM 1752 C C . THR A 1 221 ? 17.873 -16.909 -20.363 1.00 38.44 221 THR A C 1
ATOM 1754 O O . THR A 1 221 ? 17.440 -15.765 -20.201 1.00 38.44 221 THR A O 1
ATOM 1757 N N . ILE A 1 222 ? 17.096 -17.984 -20.337 1.00 40.59 222 ILE A N 1
ATOM 1758 C CA . ILE A 1 222 ? 15.655 -18.013 -20.145 1.00 40.59 222 ILE A CA 1
ATOM 1759 C C . ILE A 1 222 ? 15.396 -18.081 -18.636 1.00 40.59 222 ILE A C 1
ATOM 1761 O O . ILE A 1 222 ? 15.380 -19.157 -18.063 1.00 40.59 222 ILE A O 1
ATOM 1765 N N . ASN A 1 223 ? 15.250 -16.939 -17.959 1.00 34.88 223 ASN A N 1
ATOM 1766 C CA . ASN A 1 223 ? 14.877 -16.920 -16.530 1.00 34.88 223 ASN A CA 1
ATOM 1767 C C . ASN A 1 223 ? 13.713 -15.975 -16.198 1.00 34.88 223 ASN A C 1
ATOM 1769 O O . ASN A 1 223 ? 13.441 -15.702 -15.033 1.00 34.88 223 ASN A O 1
ATOM 1773 N N . HIS A 1 224 ? 12.986 -15.476 -17.202 1.00 34.97 224 HIS A N 1
ATOM 1774 C CA . HIS A 1 224 ? 11.903 -14.506 -16.977 1.00 34.97 224 HIS A CA 1
ATOM 1775 C C . HIS A 1 224 ? 10.664 -14.725 -17.865 1.00 34.97 224 HIS A C 1
ATOM 1777 O O . HIS A 1 224 ? 9.970 -13.763 -18.196 1.00 34.97 224 HIS A O 1
ATOM 1783 N N . LEU A 1 225 ? 10.376 -15.970 -18.266 1.00 41.91 225 LEU A N 1
ATOM 1784 C CA . LEU A 1 225 ? 9.255 -16.284 -19.166 1.00 41.91 225 LEU A CA 1
ATOM 1785 C C . LEU A 1 225 ? 7.857 -16.204 -18.527 1.00 41.91 225 LEU A C 1
ATOM 1787 O O . LEU A 1 225 ? 6.885 -16.094 -19.265 1.00 41.91 225 LEU A O 1
ATOM 1791 N N . GLU A 1 226 ? 7.723 -16.144 -17.199 1.00 36.69 226 GLU A N 1
ATOM 1792 C CA . GLU A 1 226 ? 6.402 -16.122 -16.535 1.00 36.69 226 GLU A CA 1
ATOM 1793 C C . GLU A 1 226 ? 5.574 -14.836 -16.749 1.00 36.69 226 GLU A C 1
ATOM 1795 O O . GLU A 1 226 ? 4.508 -14.680 -16.159 1.00 36.69 226 GLU A O 1
ATOM 1800 N N . LYS A 1 227 ? 6.029 -13.875 -17.562 1.00 39.59 227 LYS A N 1
ATOM 1801 C CA . LYS A 1 227 ? 5.343 -12.578 -17.690 1.00 39.59 227 LYS A CA 1
ATOM 1802 C C . LYS A 1 227 ? 5.365 -11.967 -19.086 1.00 39.59 227 LYS A C 1
ATOM 1804 O O . LYS A 1 227 ? 5.566 -10.765 -19.258 1.00 39.59 227 LYS A O 1
ATOM 1809 N N . LEU A 1 228 ? 5.154 -12.801 -20.099 1.00 39.66 228 LEU A N 1
ATOM 1810 C CA . LEU A 1 228 ? 4.723 -12.330 -21.414 1.00 39.66 228 LEU A CA 1
ATOM 1811 C C . LEU A 1 228 ? 3.201 -12.132 -21.403 1.00 39.66 228 LEU A C 1
ATOM 1813 O O . LEU A 1 228 ? 2.457 -12.943 -21.943 1.00 39.66 228 LEU A O 1
ATOM 1817 N N . ASP A 1 229 ? 2.750 -11.032 -20.800 1.00 37.97 229 ASP A N 1
ATOM 1818 C CA . ASP A 1 229 ? 1.416 -10.500 -21.079 1.00 37.97 229 ASP A CA 1
ATOM 1819 C C . ASP A 1 229 ? 1.418 -10.003 -22.539 1.00 37.97 229 ASP A C 1
ATOM 1821 O O . ASP A 1 229 ? 2.032 -8.984 -22.869 1.00 37.97 229 ASP A O 1
ATOM 1825 N N . TRP A 1 230 ? 0.789 -10.766 -23.432 1.00 47.66 230 TRP A N 1
ATOM 1826 C CA . TRP A 1 230 ? 0.465 -10.368 -24.807 1.00 47.66 230 TRP A CA 1
ATOM 1827 C C . TRP A 1 230 ? -1.046 -10.049 -24.878 1.00 47.66 230 TRP A C 1
ATOM 1829 O O . TRP A 1 230 ? -1.811 -10.717 -24.182 1.00 47.66 230 TRP A O 1
ATOM 1839 N N . PRO A 1 231 ? -1.473 -9.024 -25.644 1.00 40.12 231 PRO A N 1
ATOM 1840 C CA . PRO A 1 231 ? -2.883 -8.642 -25.795 1.00 40.12 231 PRO A CA 1
ATOM 1841 C C . PRO A 1 231 ? -3.792 -9.728 -26.384 1.00 40.12 231 PRO A C 1
ATOM 1843 O O . PRO A 1 231 ? -3.371 -10.421 -27.330 1.00 40.12 231 PRO A O 1
#

Organism: NCBI:txid27350

InterPro domains:
  IPR014851 BCS1, N-terminal [PF08740] (34-126)
  IPR014851 BCS1, N-terminal [SM01024] (31-170)

Foldseek 3Di:
DVVVVVVVVVVVVVVVVVVVVVVVVVVVVVVVVVVVVVVVVVVVVVVVVVVCVPVDDDDDDDLPDPVVVVVQQVQLVQCVVPVPDDAWDWDWDWDQDPVRDIDIDTGIGGDAAWDWGQDPNDTDTDGHDPDDPPDDPPDQPQFAFAWDPPPDPDTDT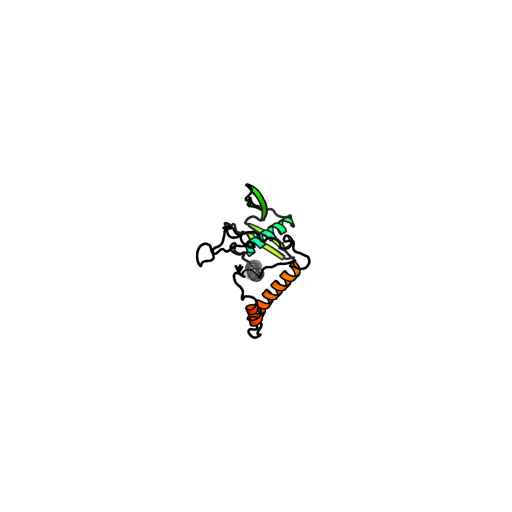DDDTHHDDPPVVDDDPPPPSVVVVVVVVVVVVVVVVCVVDVDDDPVVVVVVPPPDDDDPDRDDDDDPPPDPPDD

Radius of gyration: 40.5 Å; chains: 1; bounding box: 95×58×126 Å